Protein AF-A0A963MQ11-F1 (afdb_monomer_lite)

Sequence (298 aa):
ERLSGGLPGQEDKNYLKIAVYHYSSSNPDHQGCAAHGSDTRKACKSALGRLNELRAAINNTYGRGAAPDILLIGVDTDLDSIRIHLPDSNGDIYSDRYVDSGDIYQKSLGMDQKAARAYIAEAVSKVESQNGKNQKKGKMSTGMRNLVLGLIEANLSQIEFVIQYHAGRYRVIGHNERFICAGESMKELYLRNKYYFAHLNTVEEAAVDLDVGIKIFTELNINHGLAIPILVHYHYSSRVPGSRNRTIRRCRRVKAAIEARYSQLHGRGLLNCQIAISDKVGSERCTFIEDEAKETGH

Foldseek 3Di:
DLVVCPDPPCVVPFAEDEFEAEAAPVCQQPAGDVVQNSDPVSRQVVRLVVLVVQQVVQCVVPHHPRGGQYWYWYAHLFQRWIWTFFAFQVSHGDPPQTDTLVVLLVVCPPPDPVVSLVSLLVSNVVSQCDDDPPDNSHHYDPVSSVVSSVVSVVCSVSSVVQCVVPVHTDPDRHADEDAAEEADDAPVDPDPNPYQYQHDPACVVRVVSVVVVVVSCCVNAVVVVHAHEYEHEDEFAPVDPCRVVVVVVSSVNRQVVVCVVPVVCVVVVRYHYWYFYDHPPDDRHRHTDDDPPDPPDD

Secondary structure (DSSP, 8-state):
-GGGTSSTT-TT---EEEEEEEE-SS-TTTSS-GGGTT-HHHHHHHHHHHHHHHHHHHHHHH-TT-PPEEEEEEEETTTTEEEEEPP-TTS---TT-EEEHHHHHHHHTT--HHHHHHHHHHHHHHHHT--BTTB---PPPHHHHHHHHHHHHHHHHHHHHHHHHHTTS-S--S---SEEEEES--GGG--TTSEEEEE-SSTTTTHHHHHHHHHHHHHHTGGGT--EEEEEEEEE-TTSTTHHHHHHHHHHHHHHHHHHHTHHHHHTT-EEEEEEEEESSSS--SEEE---------

Structure (mmCIF, N/CA/C/O backbone):
data_AF-A0A963MQ11-F1
#
_entry.id   AF-A0A963MQ11-F1
#
loop_
_atom_site.group_PDB
_atom_site.id
_atom_site.type_symbol
_atom_site.label_atom_id
_atom_site.label_alt_id
_atom_site.label_comp_id
_atom_site.label_asym_id
_atom_site.label_entity_id
_atom_site.label_seq_id
_atom_site.pdbx_PDB_ins_code
_atom_site.Cartn_x
_atom_site.Cartn_y
_atom_site.Cartn_z
_atom_site.occupancy
_atom_site.B_iso_or_equiv
_atom_site.auth_seq_id
_atom_site.auth_comp_id
_atom_site.auth_asym_id
_atom_site.auth_atom_id
_atom_site.pdbx_PDB_model_num
ATOM 1 N N . GLU A 1 1 ? -8.855 23.324 -6.297 1.00 62.78 1 GLU A N 1
ATOM 2 C CA . GLU A 1 1 ? -7.508 23.910 -6.138 1.00 62.78 1 GLU A CA 1
ATOM 3 C C . GLU A 1 1 ? -6.785 24.063 -7.468 1.00 62.78 1 GLU A C 1
ATOM 5 O O . GLU A 1 1 ? -6.678 25.196 -7.905 1.00 62.78 1 GLU A O 1
ATOM 10 N N . ARG A 1 2 ? -6.390 22.991 -8.175 1.00 63.00 2 ARG A N 1
ATOM 11 C CA . ARG A 1 2 ? -5.724 23.118 -9.493 1.00 63.00 2 ARG A CA 1
ATOM 12 C C . ARG A 1 2 ? -6.513 23.951 -10.517 1.00 63.00 2 ARG A C 1
ATOM 14 O O . ARG A 1 2 ? -6.016 24.954 -11.002 1.00 63.00 2 ARG A O 1
ATOM 21 N N . LEU A 1 3 ? -7.766 23.578 -10.791 1.00 57.16 3 LEU A N 1
ATOM 22 C CA . LEU A 1 3 ? -8.624 24.292 -11.755 1.00 57.16 3 LEU A CA 1
ATOM 23 C C . LEU A 1 3 ? -9.125 25.653 -11.244 1.00 57.16 3 LEU A C 1
ATOM 25 O O . LEU A 1 3 ? -9.643 26.448 -12.015 1.00 57.16 3 LEU A O 1
ATOM 29 N N . SER A 1 4 ? -8.988 25.911 -9.943 1.00 65.38 4 SER A N 1
ATOM 30 C CA . SER A 1 4 ? -9.458 27.135 -9.291 1.00 65.38 4 SER A CA 1
ATOM 31 C C . SER A 1 4 ? -8.319 28.115 -8.978 1.00 65.38 4 SER A C 1
ATOM 33 O O . SER A 1 4 ? -8.530 29.030 -8.192 1.00 65.38 4 SER A O 1
ATOM 35 N N . GLY A 1 5 ? -7.105 27.894 -9.506 1.00 61.16 5 GLY A N 1
ATOM 36 C CA . GLY A 1 5 ? -5.933 28.755 -9.277 1.00 61.16 5 GLY A CA 1
ATOM 37 C C . GLY A 1 5 ? -5.308 28.663 -7.876 1.00 61.16 5 GLY A C 1
ATOM 38 O O . GLY A 1 5 ? -4.438 29.454 -7.533 1.00 61.16 5 GLY A O 1
ATOM 39 N N . GLY A 1 6 ? -5.719 27.694 -7.056 1.00 69.75 6 GLY A N 1
ATOM 40 C CA . GLY A 1 6 ? -5.210 27.498 -5.691 1.00 69.75 6 GLY A CA 1
ATOM 41 C C . GLY A 1 6 ? -3.826 26.844 -5.613 1.00 69.75 6 GLY A C 1
ATOM 42 O O . GLY A 1 6 ? -3.312 26.655 -4.516 1.00 69.75 6 GLY A O 1
ATOM 43 N N . LEU A 1 7 ? -3.237 26.477 -6.757 1.00 74.38 7 LEU A N 1
ATOM 44 C CA . LEU A 1 7 ? -1.896 25.898 -6.871 1.00 74.38 7 LEU A CA 1
ATOM 45 C C . LEU A 1 7 ? -1.128 26.591 -8.015 1.00 74.38 7 LEU A C 1
ATOM 47 O O . LEU A 1 7 ? -0.986 25.998 -9.085 1.00 74.38 7 LEU A O 1
ATOM 51 N N . PRO A 1 8 ? -0.679 27.846 -7.825 1.00 76.19 8 PRO A N 1
ATOM 52 C CA . PRO A 1 8 ? 0.023 28.593 -8.867 1.00 76.19 8 PRO A CA 1
ATOM 53 C C . PRO A 1 8 ? 1.322 27.889 -9.284 1.00 76.19 8 PRO A C 1
ATOM 55 O O . PRO A 1 8 ? 2.100 27.447 -8.432 1.00 76.19 8 PRO A O 1
ATOM 58 N N . GLY A 1 9 ? 1.551 27.778 -10.594 1.00 80.94 9 GLY A N 1
ATOM 59 C CA . GLY A 1 9 ? 2.710 27.091 -11.177 1.00 80.94 9 GLY A CA 1
ATOM 60 C C . GLY A 1 9 ? 2.627 25.561 -11.128 1.00 80.94 9 GLY A C 1
ATOM 61 O O . GLY A 1 9 ? 3.657 24.894 -11.209 1.00 80.94 9 GLY A O 1
ATOM 62 N N . GLN A 1 10 ? 1.431 25.007 -10.908 1.00 80.06 10 GLN A N 1
ATOM 63 C CA . GLN A 1 10 ? 1.147 23.565 -10.859 1.00 80.06 10 GLN A CA 1
ATOM 64 C C . GLN A 1 10 ? -0.050 23.183 -11.743 1.00 80.06 10 GLN A C 1
ATOM 66 O O . GLN A 1 10 ? -0.704 22.161 -11.520 1.00 80.06 10 GLN A O 1
ATOM 71 N N . GLU A 1 11 ? -0.393 24.032 -12.709 1.00 77.38 11 GLU A N 1
ATOM 72 C CA . GLU A 1 11 ? -1.575 23.902 -13.560 1.00 77.38 11 GLU A CA 1
ATOM 73 C C . GLU A 1 11 ? -1.509 22.643 -14.443 1.00 77.38 11 GLU A C 1
ATOM 75 O O . GLU A 1 11 ? -2.539 22.015 -14.718 1.00 77.38 11 GLU A O 1
ATOM 80 N N . ASP A 1 12 ? -0.290 22.250 -14.821 1.00 79.38 12 ASP A N 1
ATOM 81 C CA . ASP A 1 12 ? 0.055 21.080 -15.632 1.00 79.38 12 ASP A CA 1
ATOM 82 C C . ASP A 1 12 ? 0.177 19.776 -14.826 1.00 79.38 12 ASP A C 1
ATOM 84 O O . ASP A 1 12 ? 0.217 18.691 -15.409 1.00 79.38 12 ASP A O 1
ATOM 88 N N . LYS A 1 13 ? 0.198 19.849 -13.489 1.00 85.25 13 LYS A N 1
ATOM 89 C CA . LYS A 1 13 ? 0.238 18.656 -12.638 1.00 85.25 13 LYS A CA 1
ATOM 90 C C . LYS A 1 13 ? -1.106 17.947 -12.609 1.00 85.25 13 LYS A C 1
ATOM 92 O O . LYS A 1 13 ? -2.165 18.564 -12.690 1.00 85.25 13 LYS A O 1
ATOM 97 N N . ASN A 1 14 ? -1.072 16.638 -12.394 1.00 88.19 14 ASN A N 1
ATOM 98 C CA . ASN A 1 14 ? -2.273 15.841 -12.190 1.00 88.19 14 ASN A CA 1
ATOM 99 C C . ASN A 1 14 ? -2.240 15.124 -10.837 1.00 88.19 14 ASN A C 1
ATOM 101 O O . ASN A 1 14 ? -1.188 14.955 -10.217 1.00 88.19 14 ASN A O 1
ATOM 105 N N . TYR A 1 15 ? -3.412 14.707 -10.363 1.00 91.75 15 TYR A N 1
ATOM 106 C CA . TYR A 1 15 ? -3.488 13.791 -9.235 1.00 91.75 15 TYR A CA 1
ATOM 107 C C . TYR A 1 15 ? -2.985 12.418 -9.688 1.00 91.75 15 TYR A C 1
ATOM 109 O O . TYR A 1 15 ? -3.439 11.912 -10.710 1.00 91.75 15 TYR A O 1
ATOM 117 N N . LEU A 1 16 ? -2.089 11.805 -8.914 1.00 96.06 16 LEU A N 1
ATOM 118 C CA . LEU A 1 16 ? -1.618 10.444 -9.151 1.00 96.06 16 LEU A CA 1
ATOM 119 C C . LEU A 1 16 ? -2.248 9.493 -8.134 1.00 96.06 16 LEU A C 1
ATOM 121 O O . LEU A 1 16 ? -2.048 9.645 -6.927 1.00 96.06 16 LEU A O 1
ATOM 125 N N . LYS A 1 17 ? -2.960 8.472 -8.616 1.00 97.94 17 LYS A N 1
ATOM 126 C CA . LYS A 1 17 ? -3.407 7.352 -7.785 1.00 97.94 17 LYS A CA 1
ATOM 127 C C . LYS A 1 17 ? -2.526 6.131 -8.024 1.00 97.94 17 LYS A C 1
ATOM 129 O O . LYS A 1 17 ? -2.476 5.599 -9.128 1.00 97.94 17 LYS A O 1
ATOM 134 N N . ILE A 1 18 ? -1.895 5.640 -6.962 1.00 98.44 18 ILE A N 1
ATOM 135 C CA . ILE A 1 18 ? -1.147 4.382 -6.988 1.00 98.44 18 ILE A CA 1
ATOM 136 C C . ILE A 1 18 ? -1.980 3.297 -6.306 1.00 98.44 18 ILE A C 1
ATOM 138 O O . ILE A 1 18 ? -2.488 3.517 -5.203 1.00 98.44 18 ILE A O 1
ATOM 142 N N . ALA A 1 19 ? -2.122 2.139 -6.950 1.00 98.06 19 ALA A N 1
ATOM 143 C CA . ALA A 1 19 ? -2.586 0.922 -6.292 1.00 98.06 19 ALA A CA 1
ATOM 144 C C . ALA A 1 19 ? -1.411 -0.036 -6.116 1.00 98.06 19 ALA A C 1
ATOM 146 O O . ALA A 1 19 ? -0.591 -0.197 -7.023 1.00 98.06 19 ALA A O 1
ATOM 147 N N . VAL A 1 20 ? -1.350 -0.672 -4.948 1.00 98.12 20 VAL A N 1
ATOM 148 C CA . VAL A 1 20 ? -0.307 -1.636 -4.611 1.00 98.12 20 VAL A CA 1
ATOM 149 C C . VAL A 1 20 ? -0.958 -2.988 -4.351 1.00 98.12 20 VAL A C 1
ATOM 151 O O . VAL A 1 20 ? -1.791 -3.106 -3.455 1.00 98.12 20 VAL A O 1
ATOM 154 N N . TYR A 1 21 ? -0.599 -3.996 -5.141 1.00 97.69 21 TYR A N 1
ATOM 155 C CA . TYR A 1 21 ? -0.872 -5.396 -4.814 1.00 97.69 21 TYR A CA 1
ATOM 156 C C . TYR A 1 21 ? 0.401 -6.032 -4.258 1.00 97.69 21 TYR A C 1
ATOM 158 O O . TYR A 1 21 ? 1.492 -5.483 -4.406 1.00 97.69 21 TYR A O 1
ATOM 166 N N . HIS A 1 22 ? 0.281 -7.194 -3.630 1.00 97.00 22 HIS A N 1
ATOM 167 C CA . HIS A 1 22 ? 1.441 -7.915 -3.126 1.00 97.00 22 HIS A CA 1
ATOM 168 C C . HIS A 1 22 ? 1.348 -9.411 -3.410 1.00 97.00 22 HIS A C 1
ATOM 170 O O . HIS A 1 22 ? 0.268 -9.943 -3.686 1.00 97.00 22 HIS A O 1
ATOM 176 N N . TYR A 1 23 ? 2.498 -10.067 -3.355 1.00 96.75 23 TYR A N 1
ATOM 177 C CA . TYR A 1 23 ? 2.680 -11.497 -3.555 1.00 96.75 23 TYR A CA 1
ATOM 178 C C . TYR A 1 23 ? 3.916 -11.969 -2.779 1.00 96.75 23 TYR A C 1
ATOM 180 O O . TYR A 1 23 ? 4.719 -11.144 -2.360 1.00 96.75 23 TYR A O 1
ATOM 188 N N . SER A 1 24 ? 4.072 -13.281 -2.622 1.00 96.56 24 SER A N 1
ATOM 189 C CA . SER A 1 24 ? 5.303 -13.901 -2.124 1.00 96.56 24 SER A CA 1
ATOM 190 C C . SER A 1 24 ? 5.951 -14.675 -3.263 1.00 96.56 24 SER A C 1
ATOM 192 O O . SER A 1 24 ? 5.295 -15.521 -3.880 1.00 96.56 24 SER A O 1
ATOM 194 N N . SER A 1 25 ? 7.214 -14.387 -3.578 1.00 94.38 25 SER A N 1
ATOM 195 C CA . SER A 1 25 ? 7.940 -15.131 -4.615 1.00 94.38 25 SER A CA 1
ATOM 196 C C . SER A 1 25 ? 8.300 -16.555 -4.193 1.00 94.38 25 SER A C 1
ATOM 198 O O . SER A 1 25 ? 8.283 -17.454 -5.034 1.00 94.38 25 SER A O 1
ATOM 200 N N . SER A 1 26 ? 8.591 -16.797 -2.912 1.00 94.31 26 SER A N 1
ATOM 201 C CA . SER A 1 26 ? 8.962 -18.135 -2.431 1.00 94.31 26 SER A CA 1
ATOM 202 C C . SER A 1 26 ? 7.778 -19.039 -2.095 1.00 94.31 26 SER A C 1
ATOM 204 O O . SER A 1 26 ? 7.942 -20.258 -2.072 1.00 94.31 26 SER A O 1
ATOM 206 N N . ASN A 1 27 ? 6.614 -18.469 -1.772 1.00 92.75 27 ASN A N 1
ATOM 207 C CA . ASN A 1 27 ? 5.433 -19.236 -1.386 1.00 92.75 27 ASN A CA 1
ATOM 208 C C . ASN A 1 27 ? 4.146 -18.610 -1.955 1.00 92.75 27 ASN A C 1
ATOM 210 O O . ASN A 1 27 ? 3.287 -18.137 -1.201 1.00 92.75 27 ASN A O 1
ATOM 214 N N . PRO A 1 28 ? 4.003 -18.594 -3.292 1.00 91.44 28 PRO A N 1
ATOM 215 C CA . PRO A 1 28 ? 2.942 -17.861 -3.978 1.00 91.44 28 PRO A CA 1
ATOM 216 C C . PRO A 1 28 ? 1.542 -18.386 -3.660 1.00 91.44 28 PRO A C 1
ATOM 218 O O . PRO A 1 28 ? 0.606 -17.595 -3.631 1.00 91.44 28 PRO A O 1
ATOM 221 N N . ASP A 1 29 ? 1.391 -19.680 -3.377 1.00 90.31 29 ASP A N 1
ATOM 222 C CA . ASP A 1 29 ? 0.080 -20.304 -3.161 1.00 90.31 29 ASP A CA 1
ATOM 223 C C . ASP A 1 29 ? -0.456 -20.127 -1.729 1.00 90.31 29 ASP A C 1
ATOM 225 O O . ASP A 1 29 ? -1.645 -20.337 -1.493 1.00 90.31 29 ASP A O 1
ATOM 229 N N . HIS A 1 30 ? 0.390 -19.710 -0.776 1.00 89.00 30 HIS A N 1
ATOM 230 C CA . HIS A 1 30 ? 0.003 -19.618 0.640 1.00 89.00 30 HIS A CA 1
ATOM 231 C C . HIS A 1 30 ? 0.321 -18.277 1.308 1.00 89.00 30 HIS A C 1
ATOM 233 O O . HIS A 1 30 ? -0.318 -17.940 2.300 1.00 89.00 30 HIS A O 1
ATOM 239 N N . GLN A 1 31 ? 1.317 -17.533 0.817 1.00 90.12 31 GLN A N 1
ATOM 240 C CA . GLN A 1 31 ? 1.794 -16.285 1.433 1.00 90.12 31 GLN A CA 1
ATOM 241 C C . GLN A 1 31 ? 1.611 -15.065 0.520 1.00 90.12 31 GLN A C 1
ATOM 243 O O . GLN A 1 31 ? 2.246 -14.030 0.698 1.00 90.12 31 GLN A O 1
ATOM 248 N N . GLY A 1 32 ? 0.751 -15.182 -0.489 1.00 88.50 32 GLY A N 1
ATOM 249 C CA . GLY A 1 32 ? 0.266 -14.055 -1.273 1.00 88.50 32 GLY A CA 1
ATOM 250 C C . GLY A 1 32 ? -0.912 -13.348 -0.599 1.00 88.50 32 GLY A C 1
ATOM 251 O O . GLY A 1 32 ? -1.201 -13.511 0.584 1.00 88.50 32 GLY A O 1
ATOM 252 N N . CYS A 1 33 ? -1.642 -12.552 -1.378 1.00 89.19 33 CYS A N 1
ATOM 253 C CA . CYS A 1 33 ? -2.741 -11.756 -0.845 1.00 89.19 33 CYS A CA 1
ATOM 254 C C . CYS A 1 33 ? -3.932 -12.613 -0.385 1.00 89.19 33 CYS A C 1
ATOM 256 O O . CYS A 1 33 ? -4.680 -13.144 -1.213 1.00 89.19 33 CYS A O 1
ATOM 258 N N . ALA A 1 34 ? -4.169 -12.673 0.930 1.00 84.88 34 ALA A N 1
ATOM 259 C CA . ALA A 1 34 ? -5.260 -13.444 1.535 1.00 84.88 34 ALA A CA 1
ATOM 260 C C . ALA A 1 34 ? -6.648 -13.060 0.986 1.00 84.88 34 ALA A C 1
ATOM 262 O O . ALA A 1 34 ? -7.452 -13.936 0.668 1.00 84.88 34 ALA A O 1
ATOM 263 N N . ALA A 1 35 ? -6.906 -11.762 0.776 1.00 84.75 35 ALA A N 1
ATOM 264 C CA . ALA A 1 35 ? -8.167 -11.259 0.213 1.00 84.75 35 ALA A CA 1
ATOM 265 C C . ALA A 1 35 ? -8.439 -11.751 -1.224 1.00 84.75 35 ALA A C 1
ATOM 267 O O . ALA A 1 35 ? -9.577 -11.751 -1.691 1.00 84.75 35 ALA A O 1
ATOM 268 N N . HIS A 1 36 ? -7.400 -12.203 -1.927 1.00 90.00 36 HIS A N 1
ATOM 269 C CA . HIS A 1 36 ? -7.489 -12.725 -3.286 1.00 90.00 36 HIS A CA 1
ATOM 270 C C . HIS A 1 36 ? -7.128 -14.215 -3.363 1.00 90.00 36 HIS A C 1
ATOM 272 O O . HIS A 1 36 ? -6.881 -14.718 -4.456 1.00 90.00 36 HIS A O 1
ATOM 278 N N . GLY A 1 37 ? -7.137 -14.929 -2.229 1.00 88.00 37 GLY A N 1
ATOM 279 C CA . GLY A 1 37 ? -6.862 -16.367 -2.172 1.00 88.00 37 GLY A CA 1
ATOM 280 C C . GLY A 1 37 ? -5.441 -16.726 -2.601 1.00 88.00 37 GLY A C 1
ATOM 281 O O . GLY A 1 37 ? -5.254 -17.735 -3.267 1.00 88.00 37 GLY A O 1
ATOM 282 N N . SER A 1 38 ? -4.467 -15.864 -2.297 1.00 91.56 38 SER A N 1
ATOM 283 C CA . SER A 1 38 ? -3.067 -16.001 -2.719 1.00 91.56 38 SER A CA 1
ATOM 284 C C . SER A 1 38 ? -2.833 -15.967 -4.243 1.00 91.56 38 SER A C 1
ATOM 286 O O . SER A 1 38 ? -1.702 -16.079 -4.705 1.00 91.56 38 SER A O 1
ATOM 288 N N . ASP A 1 39 ? -3.862 -15.710 -5.060 1.00 95.06 39 ASP A N 1
ATOM 289 C CA . ASP A 1 39 ? -3.709 -15.593 -6.512 1.00 95.06 39 ASP A CA 1
ATOM 290 C C . ASP A 1 39 ? -3.161 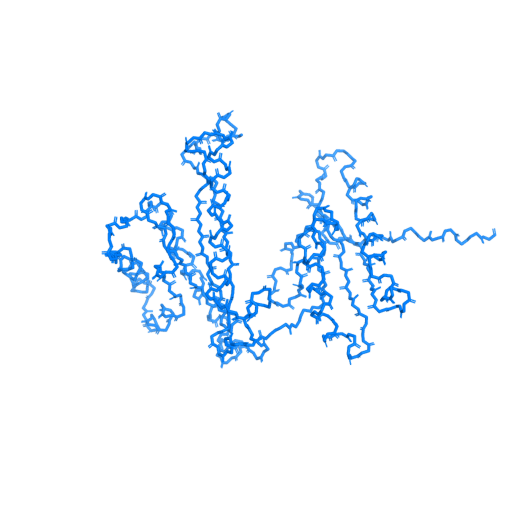-14.208 -6.894 1.00 95.06 39 ASP A C 1
ATOM 292 O O . ASP A 1 39 ? -3.874 -13.197 -6.932 1.00 95.06 39 ASP A O 1
ATOM 296 N N . THR A 1 40 ? -1.873 -14.179 -7.241 1.00 95.88 40 THR A N 1
ATOM 297 C CA . THR A 1 40 ? -1.156 -12.967 -7.670 1.00 95.88 40 THR A CA 1
ATOM 298 C C . THR A 1 40 ? -1.806 -12.303 -8.887 1.00 95.88 40 THR A C 1
ATOM 300 O O . THR A 1 40 ? -1.896 -11.075 -8.957 1.00 95.88 40 THR A O 1
ATOM 303 N N . ARG A 1 41 ? -2.305 -13.085 -9.854 1.00 95.75 41 ARG A N 1
ATOM 304 C CA . ARG A 1 41 ? -2.951 -12.534 -11.056 1.00 95.75 41 ARG A CA 1
ATOM 305 C C . ARG A 1 41 ? -4.287 -11.907 -10.701 1.00 95.75 41 ARG A C 1
ATOM 307 O O . ARG A 1 41 ? -4.607 -10.837 -11.219 1.00 95.75 41 ARG A O 1
ATOM 314 N N . LYS A 1 42 ? -5.057 -12.547 -9.819 1.00 96.38 42 LYS A N 1
ATOM 315 C CA . LYS A 1 42 ? -6.323 -12.004 -9.319 1.00 96.38 42 LYS A CA 1
ATOM 316 C C . LYS A 1 42 ? -6.097 -10.710 -8.538 1.00 96.38 42 LYS A C 1
ATOM 318 O O . LYS A 1 42 ? -6.796 -9.736 -8.804 1.00 96.38 42 LYS A O 1
ATOM 323 N N . ALA A 1 43 ? -5.096 -10.664 -7.656 1.00 96.25 43 ALA A N 1
ATOM 324 C CA . ALA A 1 43 ? -4.738 -9.460 -6.905 1.00 96.25 43 ALA A CA 1
ATOM 325 C C . ALA A 1 43 ? -4.324 -8.302 -7.833 1.00 96.25 43 ALA A C 1
ATOM 327 O O . ALA A 1 43 ? -4.858 -7.198 -7.722 1.00 96.25 43 ALA A O 1
ATOM 328 N N . CYS A 1 44 ? -3.447 -8.569 -8.808 1.00 97.62 44 CYS A N 1
ATOM 329 C CA . CYS A 1 44 ? -3.020 -7.592 -9.814 1.00 97.62 44 CYS A CA 1
ATOM 330 C C . CYS A 1 44 ? -4.207 -7.050 -10.634 1.00 97.62 44 CYS A C 1
ATOM 332 O O . CYS A 1 44 ? -4.384 -5.836 -10.747 1.00 97.62 44 CYS A O 1
ATOM 334 N N . LYS A 1 45 ? -5.067 -7.937 -11.159 1.00 97.25 45 LYS A N 1
ATOM 335 C CA . LYS A 1 45 ? -6.254 -7.546 -11.940 1.00 97.25 45 LYS A CA 1
ATOM 336 C C . LYS A 1 45 ? -7.269 -6.759 -11.115 1.00 97.25 45 LYS A C 1
ATOM 338 O O . LYS A 1 45 ? -7.829 -5.798 -11.628 1.00 97.25 45 LYS A O 1
ATOM 343 N N . SER A 1 46 ? -7.494 -7.149 -9.862 1.00 96.56 46 SER A N 1
ATOM 344 C CA . SER A 1 46 ? -8.400 -6.457 -8.938 1.00 96.56 46 SER A CA 1
ATOM 345 C C . SER A 1 46 ? -7.927 -5.023 -8.673 1.00 96.56 46 SER A C 1
ATOM 347 O O . SER A 1 46 ? -8.682 -4.069 -8.865 1.00 96.56 46 SER A O 1
ATOM 349 N N . ALA A 1 47 ? -6.640 -4.850 -8.349 1.00 97.38 47 ALA A N 1
ATOM 350 C CA . ALA A 1 47 ? -6.038 -3.535 -8.136 1.00 97.38 47 ALA A CA 1
ATOM 351 C C . ALA A 1 47 ? -6.096 -2.650 -9.396 1.00 97.38 47 ALA A C 1
ATOM 353 O O . ALA A 1 47 ? -6.479 -1.481 -9.316 1.00 97.38 47 ALA A O 1
ATOM 354 N N . LEU A 1 48 ? -5.780 -3.210 -10.570 1.00 97.75 48 LEU A N 1
ATOM 355 C CA . LEU A 1 48 ? -5.896 -2.503 -11.848 1.00 97.75 48 LEU A CA 1
ATOM 356 C C . LEU A 1 48 ? -7.348 -2.115 -12.168 1.00 97.75 48 LEU A C 1
ATOM 358 O O . LEU A 1 48 ? -7.606 -0.995 -12.604 1.00 97.75 48 LEU A O 1
ATOM 362 N N . GLY A 1 49 ? -8.299 -3.018 -11.916 1.00 97.75 49 GLY A N 1
ATOM 363 C CA . GLY A 1 49 ? -9.729 -2.765 -12.082 1.00 97.75 49 GLY A CA 1
ATOM 364 C C . GLY A 1 49 ? -10.180 -1.545 -11.283 1.00 97.75 49 GLY A C 1
ATOM 365 O O . GLY A 1 49 ? -10.772 -0.632 -11.851 1.00 97.75 49 GLY A O 1
ATOM 366 N N . ARG A 1 50 ? -9.784 -1.454 -10.007 1.00 97.25 50 ARG A N 1
ATOM 367 C CA . ARG A 1 50 ? -10.095 -0.297 -9.150 1.00 97.25 50 ARG A CA 1
ATOM 368 C C . ARG A 1 50 ? -9.485 1.018 -9.640 1.00 97.25 50 ARG A C 1
ATOM 370 O O . ARG A 1 50 ? -10.135 2.058 -9.545 1.00 97.25 50 ARG A O 1
ATOM 377 N N . LEU A 1 51 ? -8.261 0.999 -10.177 1.00 97.94 51 LEU A N 1
ATOM 378 C CA . LEU A 1 51 ? -7.655 2.189 -10.791 1.00 97.94 51 LEU A CA 1
ATOM 379 C C . LEU A 1 51 ? -8.459 2.661 -12.011 1.00 97.94 51 LEU A C 1
ATOM 381 O O . LEU A 1 51 ? -8.710 3.858 -12.164 1.00 97.94 51 LEU A O 1
ATOM 385 N N . ASN A 1 52 ? -8.901 1.725 -12.851 1.00 97.44 52 ASN A N 1
ATOM 386 C CA . ASN A 1 52 ? -9.698 2.031 -14.035 1.00 97.44 52 ASN A CA 1
ATOM 387 C C . ASN A 1 52 ? -11.107 2.521 -13.675 1.00 97.44 52 ASN A C 1
ATOM 389 O O . ASN A 1 52 ? -11.573 3.496 -14.260 1.00 97.44 52 ASN A O 1
ATOM 393 N N . GLU A 1 53 ? -11.755 1.909 -12.680 1.00 97.69 53 GLU A N 1
ATOM 394 C CA . GLU A 1 53 ? -13.035 2.370 -12.126 1.00 97.69 53 GLU A CA 1
ATOM 395 C C . GLU A 1 53 ? -12.932 3.813 -11.623 1.00 97.69 53 GLU A C 1
ATOM 397 O O . GLU A 1 53 ? -13.784 4.634 -11.955 1.00 97.69 53 GLU A O 1
ATOM 402 N N . LEU A 1 54 ? -11.864 4.155 -10.890 1.00 96.44 54 LEU A N 1
ATOM 403 C CA . LEU A 1 54 ? -11.628 5.525 -10.435 1.00 96.44 54 LEU A CA 1
ATOM 404 C C . LEU A 1 54 ? -11.477 6.495 -11.615 1.00 96.44 54 LEU A C 1
ATOM 406 O O . LEU A 1 54 ? -12.123 7.543 -11.624 1.00 96.44 54 LEU A O 1
ATOM 410 N N . ARG A 1 55 ? -10.652 6.162 -12.619 1.00 95.06 55 ARG A N 1
ATOM 411 C CA . ARG A 1 55 ? -10.494 7.008 -13.818 1.00 95.06 55 ARG A CA 1
ATOM 412 C C . ARG A 1 55 ? -11.828 7.220 -14.528 1.00 95.06 55 ARG A C 1
ATOM 414 O O . ARG A 1 55 ? -12.156 8.355 -14.870 1.00 95.06 55 ARG A O 1
ATOM 421 N N . ALA A 1 56 ? -12.598 6.150 -14.723 1.00 95.69 56 ALA A N 1
ATOM 422 C CA . ALA A 1 56 ? -13.904 6.209 -15.367 1.00 95.69 56 ALA A CA 1
ATOM 423 C C . ALA A 1 56 ? -14.889 7.065 -14.562 1.00 95.69 56 ALA A C 1
ATOM 425 O O . ALA A 1 56 ? -15.524 7.951 -15.128 1.00 95.69 56 ALA A O 1
ATOM 426 N N . ALA A 1 57 ? -14.967 6.863 -13.245 1.00 95.94 57 ALA A N 1
ATOM 427 C CA . ALA A 1 57 ? -15.839 7.634 -12.366 1.00 95.94 57 ALA A CA 1
ATOM 428 C C . ALA A 1 57 ? -15.517 9.134 -12.418 1.00 95.94 57 ALA A C 1
ATOM 430 O O . ALA A 1 57 ? -16.422 9.947 -12.607 1.00 95.94 57 ALA A O 1
ATOM 431 N N . ILE A 1 58 ? -14.237 9.511 -12.322 1.00 94.50 58 ILE A N 1
ATOM 432 C CA . ILE A 1 58 ? -13.824 10.920 -12.366 1.00 94.50 58 ILE A CA 1
ATOM 433 C C . ILE A 1 58 ? -14.090 11.541 -13.742 1.00 94.50 58 ILE A C 1
ATOM 435 O O . ILE A 1 58 ? -14.672 12.622 -13.806 1.00 94.50 58 ILE A O 1
ATOM 439 N N . ASN A 1 59 ? -13.741 10.863 -14.839 1.00 91.81 59 ASN A N 1
ATOM 440 C CA . ASN A 1 59 ? -14.032 11.365 -16.187 1.00 91.81 59 ASN A CA 1
ATOM 441 C C . ASN A 1 59 ? -15.539 11.530 -16.437 1.00 91.81 59 ASN A C 1
ATOM 443 O O . ASN A 1 59 ? -15.960 12.520 -17.029 1.00 91.81 59 ASN A O 1
ATOM 447 N N . ASN A 1 60 ? -16.356 10.572 -15.996 1.00 93.50 60 ASN A N 1
ATOM 448 C CA . ASN A 1 60 ? -17.802 10.619 -16.208 1.00 93.50 60 ASN A CA 1
ATOM 449 C C . ASN A 1 60 ? -18.481 11.684 -15.339 1.00 93.50 60 ASN A C 1
ATOM 451 O O . ASN A 1 60 ? -19.474 12.266 -15.762 1.00 93.50 60 ASN A O 1
ATOM 455 N N . THR A 1 61 ? -17.945 11.956 -14.146 1.00 94.75 61 THR A N 1
ATOM 456 C CA . THR A 1 61 ? -18.526 12.934 -13.212 1.00 94.75 61 THR A CA 1
ATOM 457 C C . THR A 1 61 ? -18.089 14.363 -13.528 1.00 94.75 61 THR A C 1
ATOM 459 O O . THR A 1 61 ? -18.890 15.287 -13.418 1.00 94.75 61 THR A O 1
ATOM 462 N N . TYR A 1 62 ? -16.827 14.559 -13.920 1.00 90.38 62 TYR A N 1
ATOM 463 C CA . TYR A 1 62 ? -16.209 15.888 -14.032 1.00 90.38 62 TYR A CA 1
ATOM 464 C C . TYR A 1 62 ? -15.765 16.255 -15.456 1.00 90.38 62 TYR A C 1
ATOM 466 O O . TYR A 1 62 ? -15.197 17.326 -15.664 1.00 90.38 62 TYR A O 1
ATOM 474 N N . GLY A 1 63 ? -16.043 15.399 -16.440 1.00 87.50 63 GLY A N 1
ATOM 475 C CA . GLY A 1 63 ? -15.723 15.617 -17.848 1.00 87.50 63 GLY A CA 1
ATOM 476 C C . GLY A 1 63 ? -14.438 14.923 -18.304 1.00 87.50 63 GLY A C 1
ATOM 477 O O . GLY A 1 63 ? -13.563 14.552 -17.518 1.00 87.50 63 GLY A O 1
ATOM 478 N N . ARG A 1 64 ? -14.322 14.735 -19.625 1.00 84.75 64 ARG A N 1
ATOM 479 C CA . ARG A 1 64 ? -13.153 14.095 -20.244 1.00 84.75 64 ARG A CA 1
ATOM 480 C C . ARG A 1 64 ? -11.884 14.891 -19.939 1.00 84.75 64 ARG A C 1
ATOM 482 O O . ARG A 1 64 ? -11.843 16.096 -20.156 1.00 84.75 64 ARG A O 1
ATOM 489 N N . GLY A 1 65 ? -10.850 14.188 -19.484 1.00 82.75 65 GLY A N 1
ATOM 490 C CA . GLY A 1 65 ? -9.560 14.781 -19.121 1.00 82.75 65 GLY A CA 1
ATOM 491 C C . GLY A 1 65 ? -9.446 15.155 -17.642 1.00 82.75 65 GLY A C 1
ATOM 492 O O . GLY A 1 65 ? -8.383 15.595 -17.215 1.00 82.75 65 GLY A O 1
ATOM 493 N N . ALA A 1 66 ? -10.501 14.950 -16.845 1.00 88.38 66 ALA A N 1
ATOM 494 C CA . ALA A 1 66 ? -10.448 15.140 -15.398 1.00 88.38 66 ALA A CA 1
ATOM 495 C C . ALA A 1 66 ? -9.804 13.957 -14.655 1.00 88.38 66 ALA A C 1
ATOM 497 O O . ALA A 1 66 ? -9.414 14.111 -13.497 1.00 88.38 66 ALA A O 1
ATOM 498 N N . ALA A 1 67 ? -9.730 12.775 -15.281 1.00 91.81 67 ALA A N 1
ATOM 499 C CA . ALA A 1 67 ? -9.209 11.575 -14.636 1.00 91.81 67 ALA A CA 1
ATOM 500 C C . ALA A 1 67 ? -7.775 11.751 -14.104 1.00 91.81 67 ALA A C 1
ATOM 502 O O . ALA A 1 67 ? -6.939 12.385 -14.755 1.00 91.81 67 ALA A O 1
ATOM 503 N N . PRO A 1 68 ? -7.472 11.139 -12.944 1.00 93.69 68 PRO A N 1
ATOM 504 C CA . PRO A 1 68 ? -6.119 11.120 -12.420 1.00 93.69 68 PRO A CA 1
ATOM 505 C C . PRO A 1 68 ? -5.198 10.271 -13.301 1.00 93.69 68 PRO A C 1
ATOM 507 O O . PRO A 1 68 ? -5.643 9.334 -13.977 1.00 93.69 68 PRO A O 1
ATOM 510 N N . ASP A 1 69 ? -3.902 10.548 -13.205 1.00 95.56 69 ASP A N 1
ATOM 511 C CA . ASP A 1 69 ? -2.882 9.589 -13.610 1.00 95.56 69 ASP A CA 1
ATOM 512 C C . ASP A 1 69 ? -2.927 8.388 -12.661 1.00 95.56 69 ASP A C 1
ATOM 514 O O . ASP A 1 69 ? -3.263 8.512 -11.475 1.00 95.56 69 ASP A O 1
ATOM 518 N N . ILE A 1 70 ? -2.581 7.211 -13.175 1.00 97.62 70 ILE A N 1
ATOM 519 C CA . ILE A 1 70 ? -2.564 5.976 -12.392 1.00 97.62 70 ILE A CA 1
ATOM 520 C C . ILE A 1 70 ? -1.217 5.267 -12.499 1.00 97.62 70 ILE A C 1
ATOM 522 O O . ILE A 1 70 ? -0.539 5.344 -13.521 1.00 97.62 70 ILE A O 1
ATOM 526 N N . LEU A 1 71 ? -0.848 4.548 -11.439 1.00 98.44 71 LEU A N 1
ATOM 527 C CA . LEU A 1 71 ? 0.296 3.638 -11.421 1.00 98.44 71 LEU A CA 1
ATOM 528 C C . LEU A 1 71 ? -0.069 2.372 -10.642 1.00 98.44 71 LEU A C 1
ATOM 530 O O . LEU A 1 71 ? -0.740 2.435 -9.610 1.00 98.44 71 LEU A O 1
ATOM 534 N N . LEU A 1 72 ? 0.382 1.220 -11.125 1.00 98.75 72 LEU A N 1
ATOM 535 C CA . LEU A 1 72 ? 0.196 -0.063 -10.457 1.00 98.75 72 LEU A CA 1
ATOM 536 C C . LEU A 1 72 ? 1.560 -0.599 -10.039 1.00 98.75 72 LEU A C 1
ATOM 538 O O . LEU A 1 72 ? 2.468 -0.707 -10.867 1.00 98.75 72 LEU A O 1
ATOM 542 N N . ILE A 1 73 ? 1.679 -0.950 -8.762 1.00 98.81 73 ILE A N 1
ATOM 543 C CA . ILE A 1 73 ? 2.892 -1.523 -8.187 1.00 98.81 73 ILE A CA 1
ATOM 544 C C . ILE A 1 73 ? 2.555 -2.882 -7.568 1.00 98.81 73 ILE A C 1
ATOM 546 O O . ILE A 1 73 ? 1.563 -3.019 -6.858 1.00 98.81 73 ILE A O 1
ATOM 550 N N . GLY A 1 74 ? 3.362 -3.895 -7.855 1.00 98.50 74 GLY A N 1
ATOM 551 C CA . GLY A 1 74 ? 3.367 -5.162 -7.127 1.00 98.50 74 GLY A CA 1
ATOM 552 C C . GLY A 1 74 ? 4.512 -5.180 -6.129 1.00 98.50 74 GLY A C 1
ATOM 553 O O . GLY A 1 74 ? 5.608 -4.790 -6.501 1.00 98.50 74 GLY A O 1
ATOM 554 N N . VAL A 1 75 ? 4.296 -5.644 -4.905 1.00 98.56 75 VAL A N 1
ATOM 555 C CA . VAL A 1 75 ? 5.363 -5.833 -3.908 1.00 98.56 75 VAL A CA 1
ATOM 556 C C . VAL A 1 75 ? 5.568 -7.325 -3.672 1.00 98.56 75 VAL A C 1
ATOM 558 O O . VAL A 1 75 ? 4.611 -8.024 -3.341 1.00 98.56 75 VAL A O 1
ATOM 561 N N . ASP A 1 76 ? 6.799 -7.803 -3.835 1.00 97.75 76 ASP A N 1
ATOM 562 C CA . ASP A 1 76 ? 7.203 -9.109 -3.320 1.00 97.75 76 ASP A CA 1
ATOM 563 C C . ASP A 1 76 ? 7.486 -8.979 -1.824 1.00 97.75 76 ASP A C 1
ATOM 565 O O . ASP A 1 76 ? 8.463 -8.350 -1.422 1.00 97.75 76 ASP A O 1
ATOM 569 N N . THR A 1 77 ? 6.638 -9.563 -0.985 1.00 96.62 77 THR A N 1
ATOM 570 C CA . THR A 1 77 ? 6.748 -9.447 0.473 1.00 96.62 77 THR A CA 1
ATOM 571 C C . THR A 1 77 ? 7.947 -10.187 1.054 1.00 96.62 77 THR A C 1
ATOM 573 O O . THR A 1 77 ? 8.221 -10.044 2.246 1.00 96.62 77 THR A O 1
ATOM 576 N N . ASP A 1 78 ? 8.643 -10.993 0.254 1.00 95.75 78 ASP A N 1
ATOM 577 C CA . ASP A 1 78 ? 9.800 -11.767 0.694 1.00 95.75 78 ASP A CA 1
ATOM 578 C C . ASP A 1 78 ? 11.065 -10.904 0.769 1.00 95.75 78 ASP A C 1
ATOM 580 O O . ASP A 1 78 ? 11.857 -11.054 1.703 1.00 95.75 78 ASP A O 1
ATOM 584 N N . LEU A 1 79 ? 11.232 -10.005 -0.206 1.00 95.75 79 LEU A N 1
ATOM 585 C CA . LEU A 1 79 ? 12.411 -9.150 -0.399 1.00 95.75 79 LEU A CA 1
ATOM 586 C C . LEU A 1 79 ? 12.097 -7.651 -0.379 1.00 95.75 79 LEU A C 1
ATOM 588 O O . LEU A 1 79 ? 13.005 -6.837 -0.524 1.00 95.75 79 LEU A O 1
ATOM 592 N N . ASP A 1 80 ? 10.821 -7.286 -0.249 1.00 97.31 80 ASP A N 1
ATOM 593 C CA . ASP A 1 80 ? 10.306 -5.929 -0.456 1.00 97.31 80 ASP A CA 1
ATOM 594 C C . ASP A 1 80 ? 10.678 -5.331 -1.830 1.00 97.31 80 ASP A C 1
ATOM 596 O O . ASP A 1 80 ? 10.664 -4.109 -2.021 1.00 97.31 80 ASP A O 1
ATOM 600 N N . SER A 1 81 ? 10.983 -6.176 -2.821 1.00 98.25 81 SER A N 1
ATOM 601 C CA . SER A 1 81 ? 11.180 -5.741 -4.203 1.00 98.25 81 SER A CA 1
ATOM 602 C C . SER A 1 81 ? 9.848 -5.363 -4.847 1.00 98.25 81 SER A C 1
ATOM 604 O O . SER A 1 81 ? 8.788 -5.893 -4.506 1.00 98.25 81 SER A O 1
ATOM 606 N N . ILE A 1 82 ? 9.890 -4.453 -5.817 1.00 98.75 82 ILE A N 1
ATOM 607 C CA . ILE A 1 82 ? 8.709 -3.916 -6.487 1.00 98.75 82 ILE A CA 1
ATOM 608 C C . ILE A 1 82 ? 8.684 -4.233 -7.981 1.00 98.75 82 ILE A C 1
ATOM 610 O O . ILE A 1 82 ? 9.676 -4.115 -8.694 1.00 98.75 82 ILE A O 1
ATOM 614 N N . ARG A 1 83 ? 7.493 -4.550 -8.484 1.00 98.50 83 ARG A N 1
ATOM 615 C CA . ARG A 1 83 ? 7.150 -4.548 -9.907 1.00 98.50 83 ARG A CA 1
ATOM 616 C C . ARG A 1 83 ? 6.404 -3.273 -10.229 1.00 98.50 83 ARG A C 1
ATOM 618 O O . ARG A 1 83 ? 5.307 -3.076 -9.716 1.00 98.50 83 ARG A O 1
ATOM 625 N N . ILE A 1 84 ? 6.948 -2.429 -11.095 1.00 98.56 84 ILE A N 1
ATOM 626 C CA . ILE A 1 84 ? 6.255 -1.220 -11.549 1.00 98.56 84 ILE A CA 1
ATOM 627 C C . ILE A 1 84 ? 5.687 -1.470 -12.940 1.00 98.56 84 ILE A C 1
ATOM 629 O O . ILE A 1 84 ? 6.444 -1.687 -13.887 1.00 98.56 84 ILE A O 1
ATOM 633 N N . HIS A 1 85 ? 4.359 -1.437 -13.069 1.00 97.81 85 HIS A N 1
ATOM 634 C CA . HIS A 1 85 ? 3.683 -1.598 -14.354 1.00 97.81 85 HIS A CA 1
ATOM 635 C C . HIS A 1 85 ? 3.668 -0.270 -15.108 1.00 97.81 85 HIS A C 1
ATOM 637 O O . HIS A 1 85 ? 3.149 0.724 -14.602 1.00 97.81 85 HIS A O 1
ATOM 643 N N . LEU A 1 86 ? 4.246 -0.253 -16.309 1.00 96.19 86 LEU A N 1
ATOM 644 C CA . LEU A 1 86 ? 4.544 0.977 -17.035 1.00 96.19 86 LEU A CA 1
ATOM 645 C C . LEU A 1 86 ? 3.309 1.476 -17.797 1.00 96.19 86 LEU A C 1
ATOM 647 O O . LEU A 1 86 ? 2.860 0.781 -18.726 1.00 96.19 86 LEU A O 1
ATOM 651 N N . PRO A 1 87 ? 2.793 2.677 -17.470 1.00 95.31 87 PRO A N 1
ATOM 652 C CA . PRO A 1 87 ? 1.732 3.292 -18.245 1.00 95.31 87 PRO A CA 1
ATOM 653 C C . PRO A 1 87 ? 2.167 3.534 -19.688 1.00 95.31 87 PRO A C 1
ATOM 655 O O . PRO A 1 87 ? 3.350 3.624 -20.030 1.00 95.31 87 PRO A O 1
ATOM 658 N N . ASP A 1 88 ? 1.191 3.589 -20.566 1.00 93.06 88 ASP A N 1
ATOM 659 C CA . ASP A 1 88 ? 1.366 3.836 -21.986 1.00 93.06 88 ASP A CA 1
ATOM 660 C C . ASP A 1 88 ? 1.201 5.337 -22.297 1.00 93.06 88 ASP A C 1
ATOM 662 O O . ASP A 1 88 ? 1.103 6.148 -21.370 1.00 93.06 88 ASP A O 1
ATOM 666 N N . SER A 1 89 ? 1.241 5.757 -23.565 1.00 91.25 89 SER A N 1
ATOM 667 C CA . SER A 1 89 ? 1.128 7.194 -23.884 1.00 91.25 89 SER A CA 1
ATOM 668 C C . SER A 1 89 ? -0.229 7.809 -23.520 1.00 91.25 89 SER A C 1
ATOM 670 O O . SER A 1 89 ? -0.327 9.028 -23.407 1.00 91.25 89 SER A O 1
ATOM 672 N N . ASN A 1 90 ? -1.257 6.982 -23.311 1.00 90.94 90 ASN A N 1
ATOM 673 C CA . ASN A 1 90 ? -2.590 7.383 -22.858 1.00 90.94 90 ASN A CA 1
ATOM 674 C C . ASN A 1 90 ? -2.770 7.199 -21.337 1.00 90.94 90 ASN A C 1
ATOM 676 O O . ASN A 1 90 ? -3.858 7.430 -20.797 1.00 90.94 90 ASN A O 1
ATOM 680 N N . GLY A 1 91 ? -1.714 6.766 -20.638 1.00 92.31 91 GLY A N 1
ATOM 681 C CA . GLY A 1 91 ? -1.748 6.441 -19.216 1.00 92.31 91 GLY A CA 1
ATOM 682 C C . GLY A 1 91 ? -2.387 5.084 -18.906 1.00 92.31 91 GLY A C 1
ATOM 683 O O . GLY A 1 91 ? -2.692 4.818 -17.743 1.00 92.31 91 GLY A O 1
ATOM 684 N N . ASP A 1 92 ? -2.602 4.226 -19.907 1.00 93.75 92 ASP A N 1
ATOM 685 C CA . ASP A 1 92 ? -3.188 2.903 -19.695 1.00 93.75 92 ASP A CA 1
ATOM 686 C C . ASP A 1 92 ? -2.136 1.905 -19.200 1.00 93.75 92 ASP A C 1
ATOM 688 O O . ASP A 1 92 ? -0.980 1.909 -19.627 1.00 93.75 92 ASP A O 1
ATOM 692 N N . ILE A 1 93 ? -2.540 1.037 -18.271 1.00 94.62 93 ILE A N 1
ATOM 693 C CA . ILE A 1 93 ? -1.664 0.060 -17.619 1.00 94.62 93 ILE A CA 1
ATOM 694 C C . ILE A 1 93 ? -2.015 -1.348 -18.089 1.00 94.62 93 ILE A C 1
ATOM 696 O O . ILE A 1 93 ? -3.183 -1.732 -18.148 1.00 94.62 93 ILE A O 1
ATOM 700 N N . TYR A 1 94 ? -0.980 -2.151 -18.338 1.00 92.06 94 TYR A N 1
ATOM 701 C CA . TYR A 1 94 ? -1.109 -3.554 -18.716 1.00 92.06 94 TYR A CA 1
ATOM 702 C C . TYR A 1 94 ? -0.388 -4.447 -17.701 1.00 92.06 94 TYR A C 1
ATOM 704 O O . TYR A 1 94 ? 0.735 -4.161 -17.282 1.00 92.06 94 TYR A O 1
ATOM 712 N N . SER A 1 95 ? -1.022 -5.556 -17.312 1.00 91.75 95 SER A N 1
ATOM 713 C CA . SER A 1 95 ? -0.483 -6.467 -16.291 1.00 91.75 95 SER A CA 1
ATOM 714 C C . SER A 1 95 ? 0.828 -7.144 -16.703 1.00 91.75 95 SER A C 1
ATOM 716 O O . SER A 1 95 ? 1.587 -7.565 -15.843 1.00 91.75 95 SER A O 1
ATOM 718 N N . ASP A 1 96 ? 1.094 -7.260 -18.002 1.00 90.94 96 ASP A N 1
ATOM 719 C CA . ASP A 1 96 ? 2.278 -7.906 -18.580 1.00 90.94 96 ASP A CA 1
ATOM 720 C C . ASP A 1 96 ? 3.420 -6.929 -18.905 1.00 90.94 96 ASP A C 1
ATOM 722 O O . ASP A 1 96 ? 4.481 -7.354 -19.351 1.00 90.94 96 ASP A O 1
ATOM 726 N N . ARG A 1 97 ? 3.224 -5.625 -18.681 1.00 93.19 97 ARG A N 1
ATOM 727 C CA . ARG A 1 97 ? 4.195 -4.578 -19.014 1.00 93.19 97 ARG A CA 1
ATOM 728 C C . ARG A 1 97 ? 4.744 -3.946 -17.743 1.00 93.19 97 ARG A C 1
ATOM 730 O O . ARG A 1 97 ? 4.244 -2.915 -17.301 1.00 93.19 97 ARG A O 1
ATOM 737 N N . TYR A 1 98 ? 5.759 -4.564 -17.150 1.00 96.56 98 TYR A N 1
ATOM 738 C CA . TYR A 1 98 ? 6.372 -4.084 -15.912 1.00 96.56 98 TYR A CA 1
ATOM 739 C C . TYR A 1 98 ? 7.891 -4.253 -15.897 1.00 96.56 98 TYR A C 1
ATOM 741 O O . TYR A 1 98 ? 8.447 -5.063 -16.637 1.00 96.56 98 TYR A O 1
ATOM 749 N N . VAL A 1 99 ? 8.549 -3.490 -15.026 1.00 97.81 99 VAL A N 1
ATOM 750 C CA . VAL A 1 99 ? 9.947 -3.702 -14.621 1.00 97.81 99 VAL A CA 1
ATOM 751 C C . VAL A 1 99 ? 9.954 -4.222 -13.189 1.00 97.81 99 VAL A C 1
ATOM 753 O O . VAL A 1 99 ? 9.211 -3.708 -12.356 1.00 97.81 99 VAL A O 1
ATOM 756 N N . ASP A 1 100 ? 10.768 -5.239 -12.920 1.00 98.19 100 ASP A N 1
ATOM 757 C CA . ASP A 1 100 ? 10.941 -5.842 -11.597 1.00 98.19 100 ASP A CA 1
ATOM 758 C C . ASP A 1 100 ? 12.259 -5.360 -10.980 1.00 98.19 100 ASP A C 1
ATOM 760 O O . ASP A 1 100 ? 13.328 -5.574 -11.554 1.00 98.19 100 ASP A O 1
ATOM 764 N N . SER A 1 101 ? 12.200 -4.671 -9.841 1.00 98.50 101 SER A N 1
ATOM 765 C CA . SER A 1 101 ? 13.394 -4.141 -9.182 1.00 98.50 101 SER A CA 1
ATOM 766 C C . SER A 1 101 ? 14.281 -5.234 -8.584 1.00 98.50 101 SER A C 1
ATOM 768 O O . SER A 1 101 ? 15.477 -4.997 -8.449 1.00 98.50 101 SER A O 1
ATOM 770 N N . GLY A 1 102 ? 13.752 -6.427 -8.287 1.00 97.62 102 GLY A N 1
ATOM 771 C CA . GLY A 1 102 ? 14.558 -7.570 -7.851 1.00 97.62 102 GLY A CA 1
ATOM 772 C C . GLY A 1 102 ? 15.504 -8.038 -8.958 1.00 97.62 102 GLY A C 1
ATOM 773 O O . GLY A 1 102 ? 16.700 -8.225 -8.728 1.00 97.62 102 GLY A O 1
ATOM 774 N N . ASP A 1 103 ? 14.997 -8.117 -10.192 1.00 97.69 103 ASP A N 1
ATOM 775 C CA . ASP A 1 103 ? 15.803 -8.408 -11.383 1.00 97.69 103 ASP A CA 1
ATOM 776 C C . ASP A 1 103 ? 16.862 -7.330 -11.638 1.00 97.69 103 ASP A C 1
ATOM 778 O O . ASP A 1 103 ? 18.000 -7.644 -11.993 1.00 97.69 103 ASP A O 1
ATOM 782 N N . ILE A 1 104 ? 16.476 -6.057 -11.492 1.00 98.38 104 ILE A N 1
ATOM 783 C CA . ILE A 1 104 ? 17.386 -4.918 -11.647 1.00 98.38 104 ILE A CA 1
ATOM 784 C C . ILE A 1 104 ? 18.498 -4.986 -10.609 1.00 98.38 104 ILE A C 1
ATOM 786 O O . ILE A 1 104 ? 19.665 -4.878 -10.976 1.00 98.38 104 ILE A O 1
ATOM 790 N N . TYR A 1 105 ? 18.143 -5.192 -9.340 1.00 98.06 105 TYR A N 1
ATOM 791 C CA . TYR A 1 105 ? 19.093 -5.312 -8.245 1.00 98.06 105 TYR A CA 1
ATOM 792 C C . TYR A 1 105 ? 20.137 -6.380 -8.580 1.00 98.06 105 TYR A C 1
ATOM 794 O O . TYR A 1 105 ? 21.311 -6.052 -8.718 1.00 98.06 105 TYR A O 1
ATOM 802 N N . GLN A 1 106 ? 19.700 -7.613 -8.862 1.00 96.81 106 GLN A N 1
ATOM 803 C CA . GLN A 1 106 ? 20.593 -8.735 -9.169 1.00 96.81 106 GLN A CA 1
ATOM 804 C C . GLN A 1 106 ? 21.525 -8.454 -10.355 1.00 96.81 106 GLN A C 1
ATOM 806 O O . GLN A 1 106 ? 22.721 -8.728 -10.287 1.00 96.81 106 GLN A O 1
ATOM 811 N N . LYS A 1 107 ? 20.999 -7.886 -11.445 1.00 98.06 107 LYS A N 1
ATOM 812 C CA . LYS A 1 107 ? 21.777 -7.644 -12.672 1.00 98.06 107 LYS A CA 1
ATOM 813 C C . LYS A 1 107 ? 22.662 -6.401 -12.599 1.00 98.06 107 LYS A C 1
ATOM 815 O O . LYS A 1 107 ? 23.542 -6.258 -13.440 1.00 98.06 107 LYS A O 1
ATOM 820 N N . SER A 1 108 ? 22.432 -5.522 -11.625 1.00 97.56 108 SER A N 1
ATOM 821 C CA . SER A 1 108 ? 23.241 -4.320 -11.387 1.00 97.56 108 SER A CA 1
ATOM 822 C C . SER A 1 108 ? 24.293 -4.492 -10.287 1.00 97.56 108 SER A C 1
ATOM 824 O O . SER A 1 108 ? 25.078 -3.575 -10.048 1.00 97.56 108 SER A O 1
ATOM 826 N N . LEU A 1 109 ? 24.363 -5.667 -9.647 1.00 95.75 109 LEU A N 1
ATOM 827 C CA . LEU A 1 109 ? 25.395 -5.976 -8.659 1.00 95.75 109 LEU A CA 1
ATOM 828 C C . LEU A 1 109 ? 26.801 -5.793 -9.250 1.00 95.75 109 LEU A C 1
ATOM 830 O O . LEU A 1 109 ? 27.120 -6.298 -10.325 1.00 95.75 109 LEU A O 1
ATOM 834 N N . GLY A 1 110 ? 27.648 -5.057 -8.528 1.00 95.75 110 GLY A N 1
ATOM 835 C CA . GLY A 1 110 ? 29.019 -4.746 -8.943 1.00 95.75 110 GLY A CA 1
ATOM 836 C C . GLY A 1 110 ? 29.151 -3.606 -9.961 1.00 95.75 110 GLY A C 1
ATOM 837 O O . GLY A 1 110 ? 30.275 -3.215 -10.270 1.00 95.75 110 GLY A O 1
ATOM 838 N N . MET A 1 111 ? 28.047 -3.042 -10.463 1.00 98.25 111 MET A N 1
ATOM 839 C CA . MET A 1 111 ? 28.091 -1.820 -11.268 1.00 98.25 111 MET A CA 1
ATOM 840 C C . MET A 1 111 ? 28.386 -0.602 -10.390 1.00 98.25 111 MET A C 1
ATOM 842 O O . MET A 1 111 ? 27.940 -0.516 -9.246 1.00 98.25 111 MET A O 1
ATOM 846 N N . ASP A 1 112 ? 29.080 0.389 -10.951 1.00 98.00 112 ASP A N 1
ATOM 847 C CA . ASP A 1 112 ? 29.120 1.712 -10.334 1.00 98.00 112 ASP A CA 1
ATOM 848 C C . ASP A 1 112 ? 27.753 2.419 -10.440 1.00 98.00 112 ASP A C 1
ATOM 850 O O . ASP A 1 112 ? 26.864 2.023 -11.200 1.00 98.00 112 ASP A O 1
ATOM 854 N N . GLN A 1 113 ? 27.580 3.506 -9.686 1.00 97.00 113 GLN A N 1
ATOM 855 C CA . GLN A 1 113 ? 26.317 4.246 -9.630 1.00 97.00 113 GLN A CA 1
ATOM 856 C C . GLN A 1 113 ? 25.838 4.739 -11.008 1.00 97.00 113 GLN A C 1
ATOM 858 O O . GLN A 1 113 ? 24.634 4.763 -11.280 1.00 97.00 113 GLN A O 1
ATOM 863 N N . LYS A 1 114 ? 26.755 5.161 -11.885 1.00 98.25 114 LYS A N 1
ATOM 864 C CA . LYS A 1 114 ? 26.409 5.700 -13.205 1.00 98.25 114 LYS A CA 1
ATOM 865 C C . LYS A 1 114 ? 25.949 4.576 -14.131 1.00 98.25 114 LYS A C 1
ATOM 867 O O . LYS A 1 114 ? 24.934 4.734 -14.810 1.00 98.25 114 LYS A O 1
ATOM 872 N N . ALA A 1 115 ? 26.664 3.455 -14.132 1.00 98.38 115 ALA A N 1
ATOM 873 C CA . ALA A 1 115 ? 26.321 2.258 -14.884 1.00 98.38 115 ALA A CA 1
ATOM 874 C C . ALA A 1 115 ? 24.989 1.660 -14.408 1.00 98.38 115 ALA A C 1
ATOM 876 O O . ALA A 1 115 ? 24.132 1.371 -15.239 1.00 98.38 115 ALA A O 1
ATOM 877 N N . ALA A 1 116 ? 24.752 1.585 -13.095 1.00 98.19 116 ALA A N 1
ATOM 878 C CA . ALA A 1 116 ? 23.490 1.102 -12.537 1.00 98.19 116 ALA A CA 1
ATOM 879 C C . ALA A 1 116 ? 22.297 1.984 -12.949 1.00 98.19 116 ALA A C 1
ATOM 881 O O . ALA A 1 116 ? 21.272 1.478 -13.404 1.00 98.19 116 ALA A O 1
ATOM 882 N N . ARG A 1 117 ? 22.429 3.317 -12.887 1.00 98.56 117 ARG A N 1
ATOM 883 C CA . ARG A 1 117 ? 21.379 4.239 -13.366 1.00 98.56 117 ARG A CA 1
ATOM 884 C C . ARG A 1 117 ? 21.115 4.103 -14.864 1.00 98.56 117 ARG A C 1
ATOM 886 O O . ARG A 1 117 ? 19.957 4.124 -15.285 1.00 98.56 117 ARG A O 1
ATOM 893 N N . ALA A 1 118 ? 22.168 3.944 -15.667 1.00 98.50 118 ALA A N 1
ATOM 894 C CA . ALA A 1 118 ? 22.027 3.681 -17.096 1.00 98.50 118 ALA A CA 1
ATOM 895 C C . ALA A 1 118 ? 21.297 2.351 -17.348 1.00 98.50 118 ALA A C 1
ATOM 897 O O . ALA A 1 118 ? 20.386 2.305 -18.173 1.00 98.50 118 ALA A O 1
ATOM 898 N N . TYR A 1 119 ? 21.622 1.313 -16.574 1.00 98.56 119 TYR A N 1
ATOM 899 C CA . TYR A 1 119 ? 20.980 0.005 -16.643 1.00 98.56 119 TYR A CA 1
ATOM 900 C C . TYR A 1 119 ? 19.482 0.066 -16.302 1.00 98.56 119 TYR A C 1
ATOM 902 O O . TYR A 1 119 ? 18.655 -0.470 -17.041 1.00 98.56 119 TYR A O 1
ATOM 910 N N . ILE A 1 120 ? 19.103 0.791 -15.241 1.00 98.50 120 ILE A N 1
ATOM 911 C CA . ILE A 1 120 ? 17.693 1.044 -14.897 1.00 98.50 120 ILE A CA 1
ATOM 912 C C . ILE A 1 120 ? 16.976 1.727 -16.072 1.00 98.50 120 ILE A C 1
ATOM 914 O O . ILE A 1 120 ? 15.905 1.287 -16.499 1.00 98.50 120 ILE A O 1
ATOM 918 N N . ALA A 1 121 ? 17.568 2.790 -16.626 1.00 98.31 121 ALA A N 1
ATOM 919 C CA . ALA A 1 121 ? 16.976 3.536 -17.733 1.00 98.31 121 ALA A CA 1
ATOM 920 C C . ALA A 1 121 ? 16.814 2.685 -19.002 1.00 98.31 121 ALA A C 1
ATOM 922 O O . ALA A 1 121 ? 15.800 2.805 -19.702 1.00 98.31 121 ALA A O 1
ATOM 923 N N . GLU A 1 122 ? 17.776 1.814 -19.301 1.00 98.00 122 GLU A N 1
ATOM 924 C CA . GLU A 1 122 ? 17.704 0.868 -20.413 1.00 98.00 122 GLU A CA 1
ATOM 925 C C . GLU A 1 122 ? 16.590 -0.160 -20.196 1.00 98.00 122 GLU A C 1
ATOM 927 O O . GLU A 1 122 ? 15.757 -0.356 -21.084 1.00 98.00 122 GLU A O 1
ATOM 932 N N . ALA A 1 123 ? 16.506 -0.755 -19.003 1.00 97.69 123 ALA A N 1
ATOM 933 C CA . ALA A 1 123 ? 15.478 -1.736 -18.675 1.00 97.69 123 ALA A CA 1
ATOM 934 C C . ALA A 1 123 ? 14.060 -1.158 -18.807 1.00 97.69 123 ALA A C 1
ATOM 936 O O . ALA A 1 123 ? 13.193 -1.780 -19.429 1.00 97.69 123 ALA A O 1
ATOM 937 N N . VAL A 1 124 ? 13.835 0.068 -18.320 1.00 96.94 124 VAL A N 1
ATOM 938 C CA . VAL A 1 124 ? 12.561 0.780 -18.514 1.00 96.94 124 VAL A CA 1
ATOM 939 C C . VAL A 1 124 ? 12.301 1.040 -20.001 1.00 96.94 124 VAL A C 1
ATOM 941 O O . VAL A 1 124 ? 11.201 0.779 -20.483 1.00 96.94 124 VAL A O 1
ATOM 944 N N . SER A 1 125 ? 13.302 1.490 -20.766 1.00 95.12 125 SER A N 1
ATOM 945 C CA . SER A 1 125 ? 13.157 1.741 -22.214 1.00 95.12 125 SER A CA 1
ATOM 946 C C . SER A 1 125 ? 12.821 0.475 -23.004 1.00 95.12 125 SER A C 1
ATOM 948 O O . SER A 1 125 ? 12.032 0.521 -23.952 1.00 95.12 125 SER A O 1
ATOM 950 N N . LYS A 1 126 ? 13.397 -0.665 -22.610 1.00 93.56 126 LYS A N 1
ATOM 951 C CA . LYS A 1 126 ? 13.132 -1.968 -23.221 1.00 93.56 126 LYS A CA 1
ATOM 952 C C . LYS A 1 126 ? 11.673 -2.370 -23.031 1.00 93.56 126 LYS A C 1
ATOM 954 O O . LYS A 1 126 ? 11.027 -2.733 -24.009 1.00 93.56 126 LYS A O 1
ATOM 959 N N . VAL A 1 127 ? 11.142 -2.257 -21.812 1.00 93.31 127 VAL A N 1
ATOM 960 C CA . VAL A 1 127 ? 9.733 -2.574 -21.511 1.00 93.31 127 VAL A CA 1
ATOM 961 C C . VAL A 1 127 ? 8.774 -1.555 -22.135 1.00 93.31 127 VAL A C 1
ATOM 963 O O . VAL A 1 127 ? 7.713 -1.924 -22.640 1.00 93.31 127 VAL A O 1
ATOM 966 N N . GLU A 1 128 ? 9.142 -0.273 -22.189 1.00 90.00 128 GLU A N 1
ATOM 967 C CA . GLU A 1 128 ? 8.358 0.734 -22.911 1.00 90.00 128 GLU A CA 1
ATOM 968 C C . GLU A 1 128 ? 8.205 0.395 -24.398 1.00 90.00 128 GLU A C 1
ATOM 970 O O . GLU A 1 128 ? 7.127 0.587 -24.960 1.00 90.00 128 GLU A O 1
ATOM 975 N N . SER A 1 129 ? 9.275 -0.117 -25.013 1.00 85.19 129 SER A N 1
ATOM 976 C CA . SER A 1 129 ? 9.343 -0.437 -26.443 1.00 85.19 129 SER A CA 1
ATOM 977 C C . SER A 1 129 ? 8.697 -1.780 -26.801 1.00 85.19 129 SER A C 1
ATOM 979 O O . SER A 1 129 ? 8.577 -2.101 -27.984 1.00 85.19 129 SER A O 1
ATOM 981 N N . GLN A 1 130 ? 8.268 -2.574 -25.812 1.00 79.94 130 GLN A N 1
ATOM 982 C CA . GLN A 1 130 ? 7.526 -3.807 -26.063 1.00 79.94 130 GLN A CA 1
ATOM 983 C C . GLN A 1 130 ? 6.163 -3.477 -26.682 1.00 79.94 130 GLN A C 1
ATOM 985 O O . GLN A 1 130 ? 5.280 -2.898 -26.045 1.00 79.94 130 GLN A O 1
ATOM 990 N N . ASN A 1 131 ? 5.979 -3.878 -27.940 1.00 64.50 131 ASN A N 1
ATOM 991 C CA . ASN A 1 131 ? 4.678 -3.820 -28.592 1.00 64.50 131 ASN A CA 1
ATOM 992 C C . ASN A 1 131 ? 3.805 -4.967 -28.070 1.00 64.50 131 ASN A C 1
ATOM 994 O O . ASN A 1 131 ? 4.222 -6.125 -28.058 1.00 64.50 131 ASN A O 1
ATOM 998 N N . GLY A 1 132 ? 2.576 -4.652 -27.655 1.00 58.75 132 GLY A N 1
ATOM 999 C CA . GLY A 1 132 ? 1.567 -5.689 -27.450 1.00 58.75 132 GLY A CA 1
ATOM 1000 C C . GLY A 1 132 ? 1.140 -6.284 -28.793 1.00 58.75 132 GLY A C 1
ATOM 1001 O O . GLY A 1 132 ? 1.340 -5.658 -29.833 1.00 58.75 132 GLY A O 1
ATOM 1002 N N . LYS A 1 133 ? 0.488 -7.455 -28.769 1.00 54.88 133 LYS A N 1
ATOM 1003 C CA . LYS A 1 133 ? 0.059 -8.183 -29.980 1.00 54.88 133 LYS A CA 1
ATOM 1004 C C . LYS A 1 133 ? -0.736 -7.340 -30.994 1.00 54.88 133 LYS A C 1
ATOM 1006 O O . LYS A 1 133 ? -0.723 -7.704 -32.158 1.00 54.88 133 LYS A O 1
ATOM 1011 N N . ASN A 1 134 ? -1.362 -6.225 -30.588 1.00 47.25 134 ASN A N 1
ATOM 1012 C CA . ASN A 1 134 ? -2.254 -5.440 -31.448 1.00 47.25 134 ASN A CA 1
ATOM 1013 C C . ASN A 1 134 ? -2.071 -3.905 -31.434 1.00 47.25 134 ASN A C 1
ATOM 1015 O O . ASN A 1 134 ? -2.898 -3.239 -32.044 1.00 47.25 134 ASN A O 1
ATOM 1019 N N . GLN A 1 135 ? -1.061 -3.304 -30.779 1.00 56.72 135 GLN A N 1
ATOM 1020 C CA . GLN A 1 135 ? -0.896 -1.831 -30.796 1.00 56.72 135 GLN A CA 1
ATOM 1021 C C . GLN A 1 135 ? 0.476 -1.352 -30.284 1.00 56.72 135 GLN A C 1
ATOM 1023 O O . GLN A 1 135 ? 1.046 -1.931 -29.352 1.00 56.72 135 GLN A O 1
ATOM 1028 N N . LYS A 1 136 ? 0.976 -0.242 -30.857 1.00 64.19 136 LYS A N 1
ATOM 1029 C CA . LYS A 1 136 ? 2.079 0.547 -30.282 1.00 64.19 136 LYS A CA 1
ATOM 1030 C C . LYS A 1 136 ? 1.557 1.235 -29.021 1.00 64.19 136 LYS A C 1
ATOM 1032 O O . LYS A 1 136 ? 0.905 2.266 -29.115 1.00 64.19 136 LYS A O 1
ATOM 1037 N N . LYS A 1 137 ? 1.866 0.671 -27.854 1.00 72.69 137 LYS A N 1
ATOM 1038 C CA . LYS A 1 137 ? 1.473 1.206 -26.537 1.00 72.69 137 LYS A CA 1
ATOM 1039 C C . LYS A 1 137 ? 2.101 2.598 -26.254 1.00 72.69 137 LYS A C 1
ATOM 1041 O O . LYS A 1 137 ? 1.632 3.345 -25.411 1.00 72.69 137 LYS A O 1
ATOM 1046 N N . GLY A 1 138 ? 3.124 3.018 -27.004 1.00 79.94 138 GLY A N 1
ATOM 1047 C CA . GLY A 1 138 ? 3.728 4.348 -26.844 1.00 79.94 138 GLY A CA 1
ATOM 1048 C C . GLY A 1 138 ? 4.509 4.496 -25.531 1.00 79.94 138 GLY A C 1
ATOM 1049 O O . GLY A 1 138 ? 4.539 3.589 -24.695 1.00 79.94 138 GLY A O 1
ATOM 1050 N N . LYS A 1 139 ? 5.207 5.622 -25.364 1.00 88.12 139 LYS A N 1
ATOM 1051 C CA . LYS A 1 139 ? 6.022 5.902 -24.169 1.00 88.12 139 LYS A CA 1
ATOM 1052 C C . LYS A 1 139 ? 5.204 6.663 -23.130 1.00 88.12 139 LYS A C 1
ATOM 1054 O O . LYS A 1 139 ? 4.354 7.467 -23.504 1.00 88.12 139 LYS A O 1
ATOM 1059 N N . MET A 1 140 ? 5.490 6.429 -21.851 1.00 93.62 140 MET A N 1
ATOM 1060 C CA . MET A 1 140 ? 4.895 7.213 -20.769 1.00 93.62 140 MET A CA 1
ATOM 1061 C C . MET A 1 140 ? 5.383 8.671 -20.813 1.00 93.62 140 MET A C 1
ATOM 1063 O O . MET A 1 140 ? 6.411 8.975 -21.426 1.00 93.62 140 MET A O 1
ATOM 1067 N N . SER A 1 141 ? 4.664 9.576 -20.146 1.00 92.56 141 SER A N 1
ATOM 1068 C CA . SER A 1 141 ? 5.086 10.975 -20.027 1.00 92.56 141 SER A CA 1
ATOM 1069 C C . SER A 1 141 ? 6.434 11.096 -19.303 1.00 92.56 141 SER A C 1
ATOM 1071 O O . SER A 1 141 ? 6.778 10.273 -18.453 1.00 92.56 141 SER A O 1
ATOM 1073 N N . THR A 1 142 ? 7.199 12.151 -19.598 1.00 94.25 142 THR A N 1
ATOM 1074 C CA . THR A 1 142 ? 8.522 12.380 -18.988 1.00 94.25 142 THR A CA 1
ATOM 1075 C C . THR A 1 142 ? 8.464 12.401 -17.458 1.00 94.25 142 THR A C 1
ATOM 1077 O O . THR A 1 142 ? 9.308 11.796 -16.802 1.00 94.25 142 THR A O 1
ATOM 1080 N N . GLY A 1 143 ? 7.447 13.050 -16.879 1.00 95.06 143 GLY A N 1
ATOM 1081 C CA . GLY A 1 143 ? 7.257 13.101 -15.427 1.00 95.06 143 GLY A CA 1
ATOM 1082 C C . GLY A 1 143 ? 7.000 11.722 -14.815 1.00 95.06 143 GLY A C 1
ATOM 1083 O O . GLY A 1 143 ? 7.644 11.362 -13.830 1.00 95.06 143 GLY A O 1
ATOM 1084 N N . MET A 1 144 ? 6.129 10.921 -15.441 1.00 97.00 144 MET A N 1
ATOM 1085 C CA . MET A 1 144 ? 5.869 9.544 -15.010 1.00 97.00 144 MET A CA 1
ATOM 1086 C C . MET A 1 144 ? 7.132 8.688 -15.110 1.00 97.00 144 MET A C 1
ATOM 1088 O O . MET A 1 144 ? 7.475 7.978 -14.168 1.00 97.00 144 MET A O 1
ATOM 1092 N N . ARG A 1 145 ? 7.877 8.806 -16.213 1.00 97.56 145 ARG A N 1
ATOM 1093 C CA . ARG A 1 145 ? 9.135 8.080 -16.401 1.00 97.56 145 ARG A CA 1
ATOM 1094 C C . ARG A 1 145 ? 10.145 8.403 -15.305 1.00 97.56 145 ARG A C 1
ATOM 1096 O O . ARG A 1 145 ? 10.731 7.487 -14.737 1.00 97.56 145 ARG A O 1
ATOM 1103 N N . ASN A 1 146 ? 10.325 9.680 -14.980 1.00 97.94 146 ASN A N 1
ATOM 1104 C CA . ASN A 1 146 ? 11.242 10.102 -13.922 1.00 97.94 146 ASN A CA 1
ATOM 1105 C C . ASN A 1 146 ? 10.830 9.540 -12.555 1.00 97.94 146 ASN A C 1
ATOM 1107 O O . ASN A 1 146 ? 11.690 9.084 -11.803 1.00 97.94 146 ASN A O 1
ATOM 1111 N N . LEU A 1 147 ? 9.526 9.514 -12.258 1.00 98.38 147 LEU A N 1
ATOM 1112 C CA . LEU A 1 147 ? 9.008 8.886 -11.045 1.00 98.38 147 LEU A CA 1
ATOM 1113 C C . LEU A 1 147 ? 9.314 7.381 -11.013 1.00 98.38 147 LEU A C 1
ATOM 1115 O O . LEU A 1 147 ? 9.809 6.892 -10.004 1.00 98.38 147 LEU A O 1
ATOM 1119 N N . VAL A 1 148 ? 9.069 6.654 -12.108 1.00 98.44 148 VAL A N 1
ATOM 1120 C CA . VAL A 1 148 ? 9.364 5.213 -12.208 1.00 98.44 148 VAL A CA 1
ATOM 1121 C C . VAL A 1 148 ? 10.849 4.931 -11.972 1.00 98.44 148 VAL A C 1
ATOM 1123 O O . VAL A 1 148 ? 11.178 4.057 -11.174 1.00 98.44 148 VAL A O 1
ATOM 1126 N N . LEU A 1 149 ? 11.744 5.682 -12.623 1.00 98.69 149 LEU A N 1
ATOM 1127 C CA . LEU A 1 149 ? 13.193 5.533 -12.445 1.00 98.69 149 LEU A CA 1
ATOM 1128 C C . LEU A 1 149 ? 13.599 5.763 -10.983 1.00 98.69 149 LEU A C 1
ATOM 1130 O O . LEU A 1 149 ? 14.314 4.941 -10.413 1.00 98.69 149 LEU A O 1
ATOM 1134 N N . GLY A 1 150 ? 13.089 6.834 -10.367 1.00 98.62 150 GLY A N 1
ATOM 1135 C CA . GLY A 1 150 ? 13.369 7.158 -8.969 1.00 98.62 150 GLY A CA 1
ATOM 1136 C C . GLY A 1 150 ? 12.833 6.117 -7.985 1.00 98.62 150 GLY A C 1
ATOM 1137 O O . GLY A 1 150 ? 13.518 5.784 -7.023 1.00 98.62 150 GLY A O 1
ATOM 1138 N N . LEU A 1 151 ? 11.642 5.560 -8.233 1.00 98.75 151 LEU A N 1
ATOM 1139 C CA . LEU A 1 151 ? 11.067 4.499 -7.400 1.00 98.75 151 LEU A CA 1
ATOM 1140 C C . LEU A 1 151 ? 11.877 3.199 -7.481 1.00 98.75 151 LEU A C 1
ATOM 1142 O O . LEU A 1 151 ? 12.101 2.571 -6.449 1.00 98.75 151 LEU A O 1
ATOM 1146 N N . ILE A 1 152 ? 12.331 2.807 -8.678 1.00 98.56 152 ILE A N 1
ATOM 1147 C CA . ILE A 1 152 ? 13.183 1.620 -8.850 1.00 98.56 152 ILE A CA 1
ATOM 1148 C C . ILE A 1 152 ? 14.510 1.824 -8.122 1.00 98.56 152 ILE A C 1
ATOM 1150 O O . ILE A 1 152 ? 14.881 0.973 -7.320 1.00 98.56 152 ILE A O 1
ATOM 1154 N N . GLU A 1 153 ? 15.190 2.952 -8.360 1.00 98.44 153 GLU A N 1
ATOM 1155 C CA . GLU A 1 153 ? 16.475 3.262 -7.720 1.00 98.44 153 GLU A CA 1
ATOM 1156 C C . GLU A 1 153 ? 16.346 3.284 -6.190 1.00 98.44 153 GLU A C 1
ATOM 1158 O O . GLU A 1 153 ? 17.135 2.644 -5.499 1.00 98.44 153 GLU A O 1
ATOM 1163 N N . ALA A 1 154 ? 15.317 3.948 -5.653 1.00 98.38 154 ALA A N 1
ATOM 1164 C CA . ALA A 1 154 ? 15.081 4.007 -4.212 1.00 98.38 154 ALA A CA 1
ATOM 1165 C C . ALA A 1 154 ? 14.780 2.629 -3.601 1.0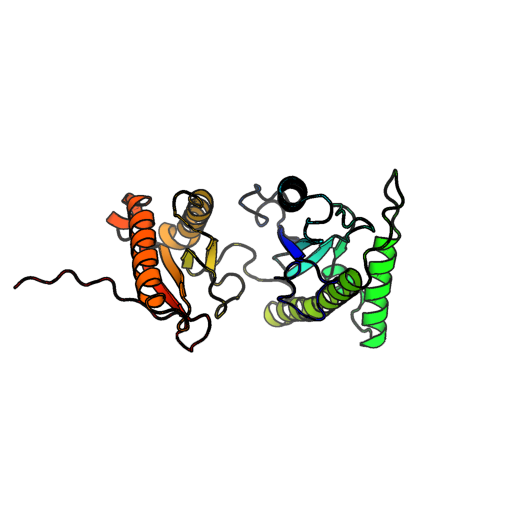0 98.38 154 ALA A C 1
ATOM 1167 O O . ALA A 1 154 ? 15.196 2.349 -2.477 1.00 98.38 154 ALA A O 1
ATOM 1168 N N . ASN A 1 155 ? 14.075 1.755 -4.326 1.00 98.62 155 ASN A N 1
ATOM 1169 C CA . ASN A 1 155 ? 13.744 0.423 -3.831 1.00 98.62 155 ASN A CA 1
ATOM 1170 C C . ASN A 1 155 ? 14.960 -0.515 -3.753 1.00 98.62 155 ASN A C 1
ATOM 1172 O O . ASN A 1 155 ? 14.946 -1.420 -2.923 1.00 98.62 155 ASN A O 1
ATOM 1176 N N . LEU A 1 156 ? 16.034 -0.273 -4.518 1.00 98.19 156 LEU A N 1
ATOM 1177 C CA . LEU A 1 156 ? 17.265 -1.070 -4.406 1.00 98.19 156 LEU A CA 1
ATOM 1178 C C . LEU A 1 156 ? 17.839 -1.032 -2.981 1.00 98.19 156 LEU A C 1
ATOM 1180 O O . LEU A 1 156 ? 18.272 -2.062 -2.471 1.00 98.19 156 LEU A O 1
ATOM 1184 N N . SER A 1 157 ? 17.762 0.118 -2.303 1.00 97.69 157 SER A N 1
ATOM 1185 C CA . SER A 1 157 ? 18.175 0.250 -0.899 1.00 97.69 157 SER A CA 1
ATOM 1186 C C . SER A 1 157 ? 17.308 -0.571 0.059 1.00 97.69 157 SER A C 1
ATOM 1188 O O . SER A 1 157 ? 17.812 -1.075 1.059 1.00 97.69 157 SER A O 1
ATOM 1190 N N . GLN A 1 158 ? 16.011 -0.724 -0.230 1.00 97.94 158 GLN A N 1
ATOM 1191 C CA . GLN A 1 158 ? 15.123 -1.562 0.579 1.00 97.94 158 GLN A CA 1
ATOM 1192 C C . GLN A 1 158 ? 15.439 -3.050 0.378 1.00 97.94 158 GLN A C 1
ATOM 1194 O O . GLN A 1 158 ? 15.487 -3.791 1.353 1.00 97.94 158 GLN A O 1
ATOM 1199 N N . ILE A 1 159 ? 15.717 -3.478 -0.857 1.00 97.81 159 ILE A N 1
ATOM 1200 C CA . ILE A 1 159 ? 16.150 -4.856 -1.143 1.00 97.81 159 ILE A CA 1
ATOM 1201 C C . ILE A 1 159 ? 17.455 -5.162 -0.396 1.00 97.81 159 ILE A C 1
ATOM 1203 O O . ILE A 1 159 ? 17.547 -6.176 0.297 1.00 97.81 159 ILE A O 1
ATOM 1207 N N . GLU A 1 160 ? 18.437 -4.257 -0.475 1.00 96.56 160 GLU A N 1
ATOM 1208 C CA . GLU A 1 160 ? 19.703 -4.377 0.256 1.00 96.56 160 GLU A CA 1
ATOM 1209 C C . GLU A 1 160 ? 19.475 -4.475 1.770 1.00 96.56 160 GLU A C 1
ATOM 1211 O O . GLU A 1 160 ? 20.066 -5.329 2.429 1.00 96.56 160 GLU A O 1
ATOM 1216 N N . PHE A 1 161 ? 18.571 -3.657 2.322 1.00 96.81 161 PHE A N 1
ATOM 1217 C CA . PHE A 1 161 ? 18.192 -3.731 3.732 1.00 96.81 161 PHE A CA 1
ATOM 1218 C C . PHE A 1 161 ? 17.699 -5.138 4.102 1.00 96.81 161 PHE A C 1
ATOM 1220 O O . PHE A 1 161 ? 18.175 -5.724 5.076 1.00 96.81 161 PHE A O 1
ATOM 1227 N N . VAL A 1 162 ? 16.791 -5.730 3.321 1.00 96.56 162 VAL A N 1
ATOM 1228 C CA . VAL A 1 162 ? 16.305 -7.087 3.615 1.00 96.56 162 VAL A CA 1
ATOM 1229 C C . VAL A 1 162 ? 17.444 -8.105 3.560 1.00 96.56 162 VAL A C 1
ATOM 1231 O O . VAL A 1 162 ? 17.579 -8.919 4.476 1.00 96.56 162 VAL A O 1
ATOM 1234 N N . ILE A 1 163 ? 18.298 -8.032 2.538 1.00 94.81 163 ILE A N 1
ATOM 1235 C CA . ILE A 1 163 ? 19.418 -8.960 2.359 1.00 94.81 163 ILE A CA 1
ATOM 1236 C C . ILE A 1 163 ? 20.388 -8.886 3.540 1.00 94.81 163 ILE A C 1
ATOM 1238 O O . ILE A 1 163 ? 20.724 -9.929 4.109 1.00 94.81 163 ILE A O 1
ATOM 1242 N N . GLN A 1 164 ? 20.790 -7.681 3.947 1.00 94.94 164 GLN A N 1
ATOM 1243 C CA . GLN A 1 164 ? 21.745 -7.474 5.037 1.00 94.94 164 GLN A CA 1
ATOM 1244 C C . GLN A 1 164 ? 21.208 -7.961 6.385 1.00 94.94 164 GLN A C 1
ATOM 1246 O O . GLN A 1 164 ? 21.925 -8.631 7.129 1.00 94.94 164 GLN A O 1
ATOM 1251 N N . TYR A 1 165 ? 19.947 -7.661 6.705 1.00 94.19 165 TYR A N 1
ATOM 1252 C CA . TYR A 1 165 ? 19.379 -7.965 8.023 1.00 94.19 165 TYR A CA 1
ATOM 1253 C C . TYR A 1 165 ? 18.732 -9.352 8.123 1.00 94.19 165 TYR A C 1
ATOM 1255 O O . TYR A 1 165 ? 18.487 -9.834 9.233 1.00 94.19 165 TYR A O 1
ATOM 1263 N N . HIS A 1 166 ? 18.461 -10.014 6.995 1.00 91.50 166 HIS A N 1
ATOM 1264 C CA . HIS A 1 166 ? 17.798 -11.321 6.967 1.00 91.50 166 HIS A CA 1
ATOM 1265 C C . HIS A 1 166 ? 18.549 -12.405 6.178 1.00 91.50 166 HIS A C 1
ATOM 1267 O O . HIS A 1 166 ? 18.000 -13.489 5.986 1.00 91.50 166 HIS A O 1
ATOM 1273 N N . ALA A 1 167 ? 19.802 -12.156 5.778 1.00 86.06 167 ALA A N 1
ATOM 1274 C CA . ALA A 1 167 ? 20.646 -13.094 5.027 1.00 86.06 167 ALA A CA 1
ATOM 1275 C C . ALA A 1 167 ? 19.964 -13.613 3.746 1.00 86.06 167 ALA A C 1
ATOM 1277 O O . ALA A 1 167 ? 19.939 -14.811 3.461 1.00 86.06 167 ALA A O 1
ATOM 1278 N N . GLY A 1 168 ? 19.366 -12.689 2.990 1.00 89.56 168 GLY A N 1
ATOM 1279 C CA . GLY A 1 168 ? 18.589 -12.973 1.787 1.00 89.56 168 GLY A CA 1
ATOM 1280 C C . GLY A 1 168 ? 17.195 -12.368 1.874 1.00 89.56 168 GLY A C 1
ATOM 1281 O O . GLY A 1 168 ? 17.001 -11.235 1.459 1.00 89.56 168 GLY A O 1
ATOM 1282 N N . ARG A 1 169 ? 16.231 -13.112 2.423 1.00 91.31 169 ARG A N 1
ATOM 1283 C CA . ARG A 1 169 ? 14.807 -12.731 2.505 1.00 91.31 169 ARG A CA 1
ATOM 1284 C C . ARG A 1 169 ? 14.292 -12.776 3.934 1.00 91.31 169 ARG A C 1
ATOM 1286 O O . ARG A 1 169 ? 14.888 -13.445 4.776 1.00 91.31 169 ARG A O 1
ATOM 1293 N N . TYR A 1 170 ? 13.152 -12.145 4.208 1.00 94.06 170 TYR A N 1
ATOM 1294 C CA . TYR A 1 170 ? 12.555 -12.175 5.545 1.00 94.06 170 TYR A CA 1
ATOM 1295 C C . TYR A 1 170 ? 12.387 -13.601 6.089 1.00 94.06 170 TYR A C 1
ATOM 1297 O O . TYR A 1 170 ? 11.825 -14.477 5.440 1.00 94.06 170 TYR A O 1
ATOM 1305 N N . ARG A 1 171 ? 12.802 -13.826 7.342 1.00 88.56 171 ARG A N 1
ATOM 1306 C CA . ARG A 1 171 ? 12.595 -15.120 8.021 1.00 88.56 171 ARG A CA 1
ATOM 1307 C C . ARG A 1 171 ? 11.112 -15.424 8.254 1.00 88.56 171 ARG A C 1
ATOM 1309 O O . ARG A 1 171 ? 10.699 -16.577 8.199 1.00 88.56 171 ARG A O 1
ATOM 1316 N N . VAL A 1 172 ? 10.326 -14.386 8.545 1.00 87.50 172 VAL A N 1
ATOM 1317 C CA . VAL A 1 172 ? 8.868 -14.474 8.696 1.00 87.50 172 VAL A CA 1
ATOM 1318 C C . VAL A 1 172 ? 8.229 -13.841 7.468 1.00 87.50 172 VAL A C 1
ATOM 1320 O O . VAL A 1 172 ? 8.211 -12.614 7.326 1.00 87.50 172 VAL A O 1
ATOM 1323 N N . ILE A 1 173 ? 7.758 -14.708 6.574 1.00 86.00 173 ILE A N 1
ATOM 1324 C CA . ILE A 1 173 ? 7.198 -14.326 5.276 1.00 86.00 173 ILE A CA 1
ATOM 1325 C C . ILE A 1 173 ? 5.779 -13.786 5.431 1.00 86.00 173 ILE A C 1
ATOM 1327 O O . ILE A 1 173 ? 5.496 -12.698 4.942 1.00 86.00 173 ILE A O 1
ATOM 1331 N N . GLY A 1 174 ? 4.933 -14.513 6.160 1.00 86.88 174 GLY A N 1
ATOM 1332 C CA . GLY A 1 174 ? 3.533 -14.161 6.360 1.00 86.88 174 GLY A CA 1
ATOM 1333 C C . GLY A 1 174 ? 3.274 -13.095 7.420 1.00 86.88 174 GLY A C 1
ATOM 1334 O O . GLY A 1 174 ? 4.164 -12.355 7.854 1.00 86.88 174 GLY A O 1
ATOM 1335 N N . HIS A 1 175 ? 2.018 -13.072 7.854 1.00 89.75 175 HIS A N 1
ATOM 1336 C CA . HIS A 1 175 ? 1.503 -12.208 8.910 1.00 89.75 175 HIS A CA 1
ATOM 1337 C C . HIS A 1 175 ? 2.271 -12.376 10.232 1.00 89.75 175 HIS A C 1
ATOM 1339 O O . HIS A 1 175 ? 2.622 -13.484 10.639 1.00 89.75 175 HIS A O 1
ATOM 1345 N N . ASN A 1 176 ? 2.556 -11.253 10.890 1.00 93.19 176 ASN A N 1
ATOM 1346 C CA . ASN A 1 176 ? 3.229 -11.169 12.196 1.00 93.19 176 ASN A CA 1
ATOM 1347 C C . ASN A 1 176 ? 2.961 -9.813 12.878 1.00 93.19 176 ASN A C 1
ATOM 1349 O O . ASN A 1 176 ? 3.816 -9.264 13.581 1.00 93.19 176 ASN A O 1
ATOM 1353 N N . GLU A 1 177 ? 1.801 -9.232 12.594 1.00 94.94 177 GLU A N 1
ATOM 1354 C CA . GLU A 1 177 ? 1.369 -7.930 13.075 1.00 94.94 177 GLU A CA 1
ATOM 1355 C C . GLU A 1 177 ? 1.199 -7.915 14.597 1.00 94.94 177 GLU A C 1
ATOM 1357 O O . GLU A 1 177 ? 0.958 -8.938 15.234 1.00 94.94 177 GLU A O 1
ATOM 1362 N N . ARG A 1 178 ? 1.357 -6.734 15.210 1.00 95.38 178 ARG A N 1
ATOM 1363 C CA . ARG A 1 178 ? 1.259 -6.577 16.672 1.00 95.38 178 ARG A CA 1
ATOM 1364 C C . ARG A 1 178 ? -0.087 -6.057 17.137 1.00 95.38 178 ARG A C 1
ATOM 1366 O O . ARG A 1 178 ? -0.452 -6.302 18.279 1.00 95.38 178 ARG A O 1
ATOM 1373 N N . PHE A 1 179 ? -0.792 -5.337 16.274 1.00 95.88 179 PHE A N 1
ATOM 1374 C CA . PHE A 1 179 ? -2.141 -4.840 16.515 1.00 95.88 179 PHE A CA 1
ATOM 1375 C C . PHE A 1 179 ? -2.852 -4.518 15.202 1.00 95.88 179 PHE A C 1
ATOM 1377 O O . PHE A 1 179 ? -2.224 -4.426 14.143 1.00 95.88 179 PHE A O 1
ATOM 1384 N N . ILE A 1 180 ? -4.164 -4.330 15.287 1.00 95.88 180 ILE A N 1
ATOM 1385 C CA . ILE A 1 180 ? -4.984 -3.786 14.206 1.00 95.88 180 ILE A CA 1
ATOM 1386 C C . ILE A 1 180 ? -5.077 -2.272 14.398 1.00 95.88 180 ILE A C 1
ATOM 1388 O O . ILE A 1 180 ? -5.493 -1.811 15.457 1.00 95.88 180 ILE A O 1
ATOM 1392 N N . CYS A 1 181 ? -4.711 -1.492 13.386 1.00 94.94 181 CYS A N 1
ATOM 1393 C CA . CYS A 1 181 ? -4.968 -0.056 13.341 1.00 94.94 181 CYS A CA 1
ATOM 1394 C C . CYS A 1 181 ? -6.253 0.194 12.545 1.00 94.94 181 CYS A C 1
ATOM 1396 O O . CYS A 1 181 ? -6.317 -0.104 11.351 1.00 94.94 181 CYS A O 1
ATOM 1398 N N . ALA A 1 182 ? -7.267 0.724 13.217 1.00 94.19 182 ALA A N 1
ATOM 1399 C CA . ALA A 1 182 ? -8.600 0.975 12.695 1.00 94.19 182 ALA A CA 1
ATOM 1400 C C . ALA A 1 182 ? -8.838 2.488 12.563 1.00 94.19 182 ALA A C 1
ATOM 1402 O O . ALA A 1 182 ? -8.784 3.216 13.555 1.00 94.19 182 ALA A O 1
ATOM 1403 N N . GLY A 1 183 ? -9.135 2.963 11.351 1.00 92.75 183 GLY A N 1
ATOM 1404 C CA . GLY A 1 183 ? -9.417 4.377 11.070 1.00 92.75 183 GLY A CA 1
ATOM 1405 C C . GLY A 1 183 ? -8.440 4.960 10.057 1.00 92.75 183 GLY A C 1
ATOM 1406 O O . GLY A 1 183 ? -8.395 4.522 8.909 1.00 92.75 183 GLY A O 1
ATOM 1407 N N . GLU A 1 184 ? -7.656 5.950 10.478 1.00 91.56 184 GLU A N 1
ATOM 1408 C CA . GLU A 1 184 ? -6.592 6.553 9.672 1.00 91.56 184 GLU A CA 1
ATOM 1409 C C . GLU A 1 184 ? -5.217 5.994 10.061 1.00 91.56 184 GLU A C 1
ATOM 1411 O O . GLU A 1 184 ? -4.909 5.810 11.240 1.00 91.56 184 GLU A O 1
ATOM 1416 N N . SER A 1 185 ? -4.359 5.763 9.064 1.00 87.50 185 SER A N 1
ATOM 1417 C CA . SER A 1 185 ? -3.043 5.152 9.260 1.00 87.50 185 SER A CA 1
ATOM 1418 C C . SER A 1 185 ? -2.111 6.025 10.105 1.00 87.50 185 SER A C 1
ATOM 1420 O O . SER A 1 185 ? -2.120 7.248 9.995 1.00 87.50 185 SER A O 1
ATOM 1422 N N . MET A 1 186 ? -1.261 5.402 10.921 1.00 84.06 186 MET A N 1
ATOM 1423 C CA . MET A 1 186 ? -0.264 6.116 11.728 1.00 84.06 186 MET A CA 1
ATOM 1424 C C . MET A 1 186 ? 1.033 6.263 10.945 1.00 84.06 186 MET A C 1
ATOM 1426 O O . MET A 1 186 ? 1.685 5.262 10.629 1.00 84.06 186 MET A O 1
ATOM 1430 N N . LYS A 1 187 ? 1.405 7.507 10.639 1.00 80.88 187 LYS A N 1
ATOM 1431 C CA . LYS A 1 187 ? 2.590 7.837 9.830 1.00 80.88 187 LYS A CA 1
ATOM 1432 C C . LYS A 1 187 ? 3.902 7.561 10.559 1.00 80.88 187 LYS A C 1
ATOM 1434 O O . LYS A 1 187 ? 4.932 7.382 9.925 1.00 80.88 187 LYS A O 1
ATOM 1439 N N . GLU A 1 188 ? 3.854 7.530 11.880 1.00 82.19 188 GLU A N 1
ATOM 1440 C CA . GLU A 1 188 ? 4.984 7.360 12.785 1.00 82.19 188 GLU A CA 1
ATOM 1441 C C . GLU A 1 188 ? 5.516 5.919 12.781 1.00 82.19 188 GLU A C 1
ATOM 1443 O O . GLU A 1 188 ? 6.640 5.677 13.211 1.00 82.19 188 GLU A O 1
ATOM 1448 N N . LEU A 1 189 ? 4.714 4.955 12.309 1.00 83.62 189 LEU A N 1
ATOM 1449 C CA . LEU A 1 189 ? 4.987 3.521 12.432 1.00 83.62 189 LEU A CA 1
ATOM 1450 C C . LEU A 1 189 ? 4.785 2.749 11.119 1.00 83.62 189 LEU A C 1
ATOM 1452 O O . LEU A 1 189 ? 4.300 1.618 11.137 1.00 83.62 189 LEU A O 1
ATOM 1456 N N . TYR A 1 190 ? 5.169 3.320 9.975 1.00 88.38 190 TYR A N 1
ATOM 1457 C CA . TYR A 1 190 ? 5.202 2.592 8.696 1.00 88.38 190 TYR A CA 1
ATOM 1458 C C . TYR A 1 190 ? 6.361 1.592 8.643 1.00 88.38 190 TYR A C 1
ATOM 1460 O O . TYR A 1 190 ? 7.364 1.792 7.966 1.00 88.38 190 TYR A O 1
ATOM 1468 N N . LEU A 1 191 ? 6.202 0.505 9.393 1.00 91.69 191 LEU A N 1
ATOM 1469 C CA . LEU A 1 191 ? 7.135 -0.607 9.485 1.00 91.69 191 LEU A CA 1
ATOM 1470 C C . LEU A 1 191 ? 6.427 -1.898 9.065 1.00 91.69 191 LEU A C 1
ATOM 1472 O O . LEU A 1 191 ? 5.300 -2.166 9.498 1.00 91.69 191 LEU A O 1
ATOM 1476 N N . ARG A 1 192 ? 7.102 -2.712 8.244 1.00 92.19 192 ARG A N 1
ATOM 1477 C CA . ARG A 1 192 ? 6.602 -4.018 7.787 1.00 92.19 192 ARG A CA 1
ATOM 1478 C C . ARG A 1 192 ? 6.163 -4.870 8.980 1.00 92.19 192 ARG A C 1
ATOM 1480 O O . ARG A 1 192 ? 6.879 -4.961 9.977 1.00 92.19 192 ARG A O 1
ATOM 1487 N N . ASN A 1 193 ? 4.989 -5.494 8.873 1.00 92.38 193 ASN A N 1
ATOM 1488 C CA . ASN A 1 193 ? 4.389 -6.334 9.915 1.00 92.38 193 ASN A CA 1
ATOM 1489 C C . ASN A 1 193 ? 4.271 -5.663 11.299 1.00 92.38 193 ASN A C 1
ATOM 1491 O O . ASN A 1 193 ? 4.198 -6.348 12.316 1.00 92.38 193 ASN A O 1
ATOM 1495 N N . LYS A 1 194 ? 4.238 -4.325 11.392 1.00 93.56 194 LYS A N 1
ATOM 1496 C CA . LYS A 1 194 ? 3.983 -3.668 12.683 1.00 93.56 194 LYS A CA 1
ATOM 1497 C C . LYS A 1 194 ? 2.507 -3.719 13.054 1.00 93.56 194 LYS A C 1
ATOM 1499 O O . LYS A 1 194 ? 2.186 -4.082 14.186 1.00 93.56 194 LYS A O 1
ATOM 1504 N N . TYR A 1 195 ? 1.630 -3.380 12.115 1.00 94.19 195 TYR A N 1
ATOM 1505 C CA . TYR A 1 195 ? 0.185 -3.414 12.307 1.00 94.19 195 TYR A CA 1
ATOM 1506 C C . TYR A 1 195 ? -0.553 -3.766 11.022 1.00 94.19 195 TYR A C 1
ATOM 1508 O O . TYR A 1 195 ? -0.099 -3.437 9.927 1.00 94.19 195 TYR A O 1
ATOM 1516 N N . TYR A 1 196 ? -1.713 -4.397 11.183 1.00 93.88 196 TYR A N 1
ATOM 1517 C CA . TYR A 1 196 ? -2.670 -4.583 10.100 1.00 93.88 196 TYR A CA 1
ATOM 1518 C C . TYR A 1 196 ? -3.521 -3.319 10.005 1.00 93.88 196 TYR A C 1
ATOM 1520 O O . TYR A 1 196 ? -4.045 -2.856 11.020 1.00 93.88 196 TYR A O 1
ATOM 1528 N N . PHE A 1 197 ? -3.637 -2.726 8.818 1.00 92.25 197 PHE A N 1
ATOM 1529 C CA . PHE A 1 197 ? -4.375 -1.479 8.639 1.00 92.25 197 PHE A CA 1
ATOM 1530 C C . PHE A 1 197 ? -5.760 -1.727 8.043 1.00 92.25 197 PHE A C 1
ATOM 1532 O O . PHE A 1 197 ? -5.875 -2.087 6.875 1.00 92.25 197 PHE A O 1
ATOM 1539 N N . ALA A 1 198 ? -6.798 -1.463 8.833 1.00 88.69 198 ALA A N 1
ATOM 1540 C CA . ALA A 1 198 ? -8.182 -1.432 8.381 1.00 88.69 198 ALA A CA 1
ATOM 1541 C C . ALA A 1 198 ? -8.607 0.032 8.191 1.00 88.69 198 ALA A C 1
ATOM 1543 O O . ALA A 1 198 ? -8.983 0.719 9.150 1.00 88.69 198 ALA A O 1
ATOM 1544 N N . HIS A 1 199 ? -8.515 0.529 6.953 1.00 80.12 199 HIS A N 1
ATOM 1545 C CA . HIS A 1 199 ? -8.979 1.878 6.640 1.00 80.12 199 HIS A CA 1
ATOM 1546 C C . HIS A 1 199 ? -10.499 1.932 6.745 1.00 80.12 199 HIS A C 1
ATOM 1548 O O . HIS A 1 199 ? -11.199 1.250 6.002 1.00 80.12 199 HIS A O 1
ATOM 1554 N N . LEU A 1 200 ? -11.018 2.797 7.610 1.00 79.31 200 LEU A N 1
ATOM 1555 C CA . LEU A 1 200 ? -12.456 2.914 7.801 1.00 79.31 200 LEU A CA 1
ATOM 1556 C C . LEU A 1 200 ? -12.873 4.358 8.020 1.00 79.31 200 LEU A C 1
ATOM 1558 O O . LEU A 1 200 ? -12.239 5.100 8.768 1.00 79.31 200 LEU A O 1
ATOM 1562 N N . ASN A 1 201 ? -13.960 4.750 7.354 1.00 65.06 201 ASN A N 1
ATOM 1563 C CA . ASN A 1 201 ? -14.661 5.987 7.671 1.00 65.06 201 ASN A CA 1
ATOM 1564 C C . ASN A 1 201 ? -15.781 5.735 8.681 1.00 65.06 201 ASN A C 1
ATOM 1566 O O . ASN A 1 201 ? -15.921 6.504 9.640 1.00 65.06 201 ASN A O 1
ATOM 1570 N N . THR A 1 202 ? -16.500 4.634 8.471 1.00 66.12 202 THR A N 1
ATOM 1571 C CA . THR A 1 202 ? -17.484 4.005 9.354 1.00 66.12 202 THR A CA 1
ATOM 1572 C C . THR A 1 202 ? -17.173 2.505 9.448 1.00 66.12 202 THR A C 1
ATOM 1574 O O . THR A 1 202 ? -16.458 1.971 8.597 1.00 66.12 202 THR A O 1
ATOM 1577 N N . VAL A 1 203 ? -17.653 1.822 10.491 1.00 65.19 203 VAL A N 1
ATOM 1578 C CA . VAL A 1 203 ? -17.393 0.377 10.659 1.00 65.19 203 VAL A CA 1
ATOM 1579 C C . VAL A 1 203 ? -18.174 -0.429 9.621 1.00 65.19 203 VAL A C 1
ATOM 1581 O O . VAL A 1 203 ? -17.689 -1.442 9.133 1.00 65.19 203 VAL A O 1
ATOM 1584 N N . GLU A 1 204 ? -19.350 0.056 9.237 1.00 66.06 204 GLU A N 1
ATOM 1585 C CA . GLU A 1 204 ? -20.242 -0.553 8.257 1.00 66.06 204 GLU A CA 1
ATOM 1586 C C . GLU A 1 204 ? -19.612 -0.588 6.858 1.00 66.06 204 GLU A C 1
ATOM 1588 O O . GLU A 1 204 ? -19.682 -1.609 6.178 1.00 66.06 204 GLU A O 1
ATOM 1593 N N . GLU A 1 205 ? -18.937 0.489 6.445 1.00 66.81 205 GLU A N 1
ATOM 1594 C CA . GLU A 1 205 ? -18.280 0.581 5.132 1.00 66.81 205 GLU A CA 1
ATOM 1595 C C . GLU A 1 205 ? -16.996 -0.259 5.025 1.00 66.81 205 GLU A C 1
ATOM 1597 O O . GLU A 1 205 ? -16.559 -0.560 3.917 1.00 66.81 205 GLU A O 1
ATOM 1602 N N . ALA A 1 206 ? -16.393 -0.642 6.155 1.00 71.31 206 ALA A N 1
ATOM 1603 C CA . ALA A 1 206 ? -15.095 -1.323 6.216 1.00 71.31 206 ALA A CA 1
ATOM 1604 C C . ALA A 1 206 ? -15.131 -2.639 7.012 1.00 71.31 206 ALA A C 1
ATOM 1606 O O . ALA A 1 206 ? -14.099 -3.144 7.462 1.00 71.31 206 ALA A O 1
ATOM 1607 N N . ALA A 1 207 ? -16.326 -3.206 7.202 1.00 79.19 207 ALA A N 1
ATOM 1608 C CA . ALA A 1 207 ? -16.529 -4.428 7.974 1.00 79.19 207 ALA A CA 1
ATOM 1609 C C . ALA A 1 207 ? -15.678 -5.593 7.441 1.00 79.19 207 ALA A C 1
ATOM 1611 O O . ALA A 1 207 ? -15.079 -6.323 8.224 1.00 79.19 207 ALA A O 1
ATOM 1612 N N . VAL A 1 208 ? -15.562 -5.703 6.113 1.00 83.38 208 VAL A N 1
ATOM 1613 C CA . VAL A 1 208 ? -14.785 -6.756 5.444 1.00 83.38 208 VAL A CA 1
ATOM 1614 C C . VAL A 1 208 ? -13.296 -6.669 5.789 1.00 83.38 208 VAL A C 1
ATOM 1616 O O . VAL A 1 208 ? -12.674 -7.696 6.050 1.00 83.38 208 VAL A O 1
ATOM 1619 N N . ASP A 1 209 ? -12.723 -5.463 5.839 1.00 86.00 209 ASP A N 1
ATOM 1620 C CA . ASP A 1 209 ? -11.309 -5.277 6.186 1.00 86.00 209 ASP A CA 1
ATOM 1621 C C . ASP A 1 209 ? -11.053 -5.640 7.656 1.00 86.00 209 ASP A C 1
ATOM 1623 O O . ASP A 1 209 ? -10.084 -6.327 7.985 1.00 86.00 209 ASP A O 1
ATOM 1627 N N . LEU A 1 210 ? -11.960 -5.251 8.558 1.00 90.75 210 LEU A N 1
ATOM 1628 C CA . LEU A 1 210 ? -11.865 -5.652 9.961 1.00 90.75 210 LEU A CA 1
ATOM 1629 C C . LEU A 1 210 ? -12.012 -7.169 10.141 1.00 90.75 210 LEU A C 1
ATOM 1631 O O . LEU A 1 210 ? -11.251 -7.740 10.918 1.00 90.75 210 LEU A O 1
ATOM 1635 N N . ASP A 1 211 ? -12.928 -7.827 9.427 1.00 91.69 211 ASP A N 1
ATOM 1636 C CA . ASP A 1 211 ? -13.125 -9.280 9.517 1.00 91.69 211 ASP A CA 1
ATOM 1637 C C . ASP A 1 211 ? -11.851 -10.042 9.098 1.00 91.69 211 ASP A C 1
ATOM 1639 O O . ASP A 1 211 ? -11.464 -11.025 9.737 1.00 91.69 211 ASP A O 1
ATOM 1643 N N . VAL A 1 212 ? -11.150 -9.564 8.059 1.00 90.12 212 VAL A N 1
ATOM 1644 C CA . VAL A 1 212 ? -9.842 -10.108 7.650 1.00 90.12 212 VAL A CA 1
ATOM 1645 C C . VAL A 1 212 ? -8.808 -9.928 8.762 1.00 90.12 212 VAL A C 1
ATOM 1647 O O . VAL A 1 212 ? -8.110 -10.886 9.101 1.00 90.12 212 VAL A O 1
ATOM 1650 N N . GLY A 1 213 ? -8.739 -8.742 9.372 1.00 93.12 213 GLY A N 1
ATOM 1651 C CA . GLY A 1 213 ? -7.868 -8.483 10.520 1.00 93.12 213 GLY A CA 1
ATOM 1652 C C . GLY A 1 213 ? -8.157 -9.412 11.704 1.00 93.12 213 GLY A C 1
ATOM 1653 O O . GLY A 1 213 ? -7.238 -10.020 12.247 1.00 93.12 213 GLY A O 1
ATOM 1654 N N . ILE A 1 214 ? -9.429 -9.596 12.072 1.00 95.25 214 ILE A N 1
ATOM 1655 C CA . ILE A 1 214 ? -9.836 -10.519 13.144 1.00 95.25 214 ILE A CA 1
ATOM 1656 C C . ILE A 1 214 ? -9.427 -11.956 12.822 1.00 95.25 214 ILE A C 1
ATOM 1658 O O . ILE A 1 214 ? -8.927 -12.654 13.703 1.00 95.25 214 ILE A O 1
ATOM 1662 N N . LYS A 1 215 ? -9.573 -12.401 11.569 1.00 94.25 215 LYS A N 1
ATOM 1663 C CA . LYS A 1 215 ? -9.122 -13.735 11.152 1.00 94.25 215 LYS A CA 1
ATOM 1664 C C . LYS A 1 215 ? -7.609 -13.900 11.321 1.00 94.25 215 LYS A C 1
ATOM 1666 O O . LYS A 1 215 ? -7.178 -14.894 11.897 1.00 94.25 215 LYS A O 1
ATOM 1671 N N . ILE A 1 216 ? -6.815 -12.924 10.874 1.00 92.94 216 ILE A N 1
ATOM 1672 C CA . ILE A 1 216 ? -5.351 -12.935 11.041 1.00 92.94 216 ILE A CA 1
ATOM 1673 C C . ILE A 1 216 ? -4.983 -13.025 12.529 1.00 92.94 216 ILE A C 1
ATOM 1675 O O . ILE A 1 216 ? -4.196 -13.880 12.928 1.00 92.94 216 ILE A O 1
ATOM 1679 N N . PHE A 1 217 ? -5.592 -12.191 13.373 1.00 96.81 217 PHE A N 1
ATOM 1680 C CA . PHE A 1 217 ? -5.293 -12.153 14.806 1.00 96.81 217 PHE A CA 1
ATOM 1681 C C . PHE A 1 217 ? -5.909 -13.308 15.607 1.00 96.81 217 PHE A C 1
ATOM 1683 O O . PHE A 1 217 ? -5.479 -13.572 16.729 1.00 96.81 217 PHE A O 1
ATOM 1690 N N . THR A 1 218 ? -6.869 -14.043 15.049 1.00 96.50 218 THR A N 1
ATOM 1691 C CA . THR A 1 218 ? -7.319 -15.306 15.647 1.00 96.50 218 THR A CA 1
ATOM 1692 C C . THR A 1 218 ? -6.172 -16.316 15.642 1.00 96.50 218 THR A C 1
ATOM 1694 O O . THR A 1 218 ? -5.878 -16.906 16.680 1.00 96.50 218 THR A O 1
ATOM 1697 N N . GLU A 1 219 ? -5.462 -16.426 14.516 1.00 94.81 219 GLU A N 1
ATOM 1698 C CA . GLU A 1 219 ? -4.273 -17.274 14.400 1.00 94.81 219 GLU A CA 1
ATOM 1699 C C . GLU A 1 219 ? -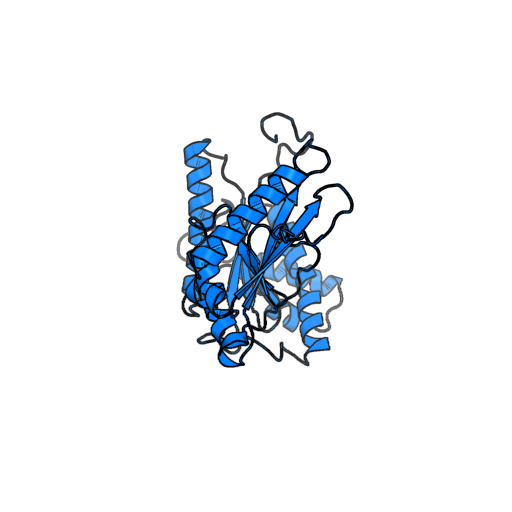3.093 -16.727 15.212 1.00 94.81 219 GLU A C 1
ATOM 1701 O O . GLU A 1 219 ? -2.481 -17.470 15.972 1.00 94.81 219 GLU A O 1
ATOM 1706 N N . LEU A 1 220 ? -2.790 -15.427 15.106 1.00 95.38 220 LEU A N 1
ATOM 1707 C CA . LEU A 1 220 ? -1.620 -14.841 15.777 1.00 95.38 220 LEU A CA 1
ATOM 1708 C C . LEU A 1 220 ? -1.765 -14.724 17.304 1.00 95.38 220 LEU A C 1
ATOM 1710 O O . LEU A 1 220 ? -0.762 -14.814 18.014 1.00 95.38 220 LEU A O 1
ATOM 1714 N N . ASN A 1 221 ? -2.982 -14.501 17.816 1.00 97.88 221 ASN A N 1
ATOM 1715 C CA . ASN A 1 221 ? -3.211 -14.164 19.223 1.00 97.88 221 ASN A CA 1
ATOM 1716 C C . ASN A 1 221 ? -4.150 -15.152 19.921 1.00 97.88 221 ASN A C 1
ATOM 1718 O O . ASN A 1 221 ? -3.742 -15.778 20.900 1.00 97.88 221 ASN A O 1
ATOM 1722 N N . ILE A 1 222 ? -5.393 -15.302 19.446 1.00 97.19 222 ILE A N 1
ATOM 1723 C CA . ILE A 1 222 ? -6.425 -16.060 20.181 1.00 97.19 222 ILE A CA 1
ATOM 1724 C C . ILE A 1 222 ? -6.010 -17.521 20.369 1.00 97.19 222 ILE A C 1
ATOM 1726 O O . ILE A 1 222 ? -6.105 -18.041 21.482 1.00 97.19 222 ILE A O 1
ATOM 1730 N N . ASN A 1 223 ? -5.482 -18.160 19.322 1.00 97.00 223 ASN A N 1
ATOM 1731 C CA . ASN A 1 223 ? -4.999 -19.545 19.370 1.00 97.00 223 ASN A CA 1
ATOM 1732 C C . ASN A 1 223 ? -3.822 -19.743 20.345 1.00 97.00 223 ASN A C 1
ATOM 1734 O O . ASN A 1 223 ? -3.518 -20.867 20.739 1.00 97.00 223 ASN A O 1
ATOM 1738 N N . HIS A 1 224 ? -3.201 -18.648 20.787 1.00 95.88 224 HIS A N 1
ATOM 1739 C CA . HIS A 1 224 ? -2.118 -18.615 21.765 1.00 95.88 224 HIS A CA 1
ATOM 1740 C C . HIS A 1 224 ? -2.545 -18.018 23.119 1.00 95.88 224 HIS A C 1
ATOM 1742 O O . HIS A 1 224 ? -1.695 -17.708 23.952 1.00 95.88 224 HIS A O 1
ATOM 1748 N N . GLY A 1 225 ? -3.852 -17.855 23.360 1.00 95.56 225 GLY A N 1
ATOM 1749 C CA . GLY A 1 225 ? -4.392 -17.343 24.624 1.00 95.56 225 GLY A CA 1
ATOM 1750 C C . GLY A 1 225 ? -4.226 -15.834 24.822 1.00 95.56 225 GLY A C 1
ATOM 1751 O O . GLY A 1 225 ? -4.352 -15.348 25.944 1.00 95.56 225 GLY A O 1
ATOM 1752 N N . LEU A 1 226 ? -3.941 -15.084 23.755 1.00 97.56 226 LEU A N 1
ATOM 1753 C CA . LEU A 1 226 ? -3.777 -13.633 23.787 1.00 97.56 226 LEU A CA 1
ATOM 1754 C C . LEU A 1 226 ? -5.014 -12.930 23.212 1.00 97.56 226 LEU A C 1
ATOM 1756 O O . LEU A 1 226 ? -5.612 -13.382 22.236 1.00 97.56 226 LEU A O 1
ATOM 1760 N N . ALA A 1 227 ? -5.373 -11.780 23.785 1.00 97.50 227 ALA A N 1
ATOM 1761 C CA . ALA A 1 227 ? -6.412 -10.917 23.228 1.00 97.50 227 ALA A CA 1
ATOM 1762 C C . ALA A 1 227 ? -5.938 -10.232 21.935 1.00 97.50 227 ALA A C 1
ATOM 1764 O O . ALA A 1 227 ? -4.739 -10.014 21.735 1.00 97.50 227 ALA A O 1
ATOM 1765 N N . ILE A 1 228 ? -6.886 -9.850 21.079 1.00 98.19 228 ILE A N 1
ATOM 1766 C CA . ILE A 1 228 ? -6.650 -9.047 19.878 1.00 98.19 228 ILE A CA 1
ATOM 1767 C C . ILE A 1 228 ? -6.566 -7.566 20.277 1.00 98.19 228 ILE A C 1
ATOM 1769 O O . ILE A 1 228 ? -7.571 -7.007 20.730 1.00 98.19 228 ILE A O 1
ATOM 1773 N N . PRO A 1 229 ? -5.412 -6.897 20.101 1.00 97.69 229 PRO A N 1
ATOM 1774 C CA . PRO A 1 229 ? -5.301 -5.468 20.340 1.00 97.69 229 PRO A CA 1
ATOM 1775 C C . PRO A 1 229 ? -5.735 -4.684 19.096 1.00 97.69 229 PRO A C 1
ATOM 1777 O O . PRO A 1 229 ? -5.207 -4.873 17.996 1.00 97.69 229 PRO A O 1
ATOM 1780 N N . ILE A 1 230 ? -6.683 -3.769 19.286 1.00 96.62 230 ILE A N 1
ATOM 1781 C CA . ILE A 1 230 ? -7.172 -2.856 18.254 1.00 96.62 230 ILE A CA 1
ATOM 1782 C C . ILE A 1 230 ? -6.926 -1.421 18.712 1.00 96.62 230 ILE A C 1
ATOM 1784 O O . ILE A 1 230 ? -7.408 -0.992 19.759 1.00 96.62 230 ILE A O 1
ATOM 1788 N N . LEU A 1 231 ? -6.208 -0.659 17.896 1.00 95.75 231 LEU A N 1
ATOM 1789 C CA . LEU A 1 231 ? -6.017 0.770 18.070 1.00 95.75 231 LEU A CA 1
ATOM 1790 C C . LEU A 1 231 ? -6.945 1.527 17.120 1.00 95.75 231 LEU A C 1
ATOM 1792 O O . LEU A 1 231 ? -6.770 1.479 15.904 1.00 95.75 231 LEU A O 1
ATOM 1796 N N . VAL A 1 232 ? -7.916 2.249 17.671 1.00 95.44 232 VAL A N 1
ATOM 1797 C CA . VAL A 1 232 ? -8.755 3.183 16.920 1.00 95.44 232 VAL A CA 1
ATOM 1798 C C . VAL A 1 232 ? -8.024 4.516 16.834 1.00 95.44 232 VAL A C 1
ATOM 1800 O O . VAL A 1 232 ? -7.903 5.226 17.835 1.00 95.44 232 VAL A O 1
ATOM 1803 N N . HIS A 1 233 ? -7.542 4.852 15.641 1.00 95.00 233 HIS A N 1
ATOM 1804 C CA . HIS A 1 233 ? -6.699 6.020 15.422 1.00 95.00 233 HIS A CA 1
ATOM 1805 C C . HIS A 1 233 ? -7.258 6.950 14.345 1.00 95.00 233 HIS A C 1
ATOM 1807 O O . HIS A 1 233 ? -7.660 6.515 13.268 1.00 95.00 233 HIS A O 1
ATOM 1813 N N . TYR A 1 234 ? -7.256 8.254 14.631 1.00 94.88 234 TYR A N 1
ATOM 1814 C CA . TYR A 1 234 ? -7.643 9.298 13.683 1.00 94.88 234 TYR A CA 1
ATOM 1815 C C . TYR A 1 234 ? -6.815 10.558 13.871 1.00 94.88 234 TYR A C 1
ATOM 1817 O O . TYR A 1 234 ? -6.434 10.908 14.991 1.00 94.88 234 TYR A O 1
ATOM 1825 N N . HIS A 1 235 ? -6.639 11.312 12.787 1.00 94.94 235 HIS A N 1
ATOM 1826 C CA . HIS A 1 235 ? -6.050 12.631 12.893 1.00 94.94 235 HIS A CA 1
ATOM 1827 C C . HIS A 1 235 ? -7.093 13.735 13.090 1.00 94.94 235 HIS A C 1
ATOM 1829 O O . HIS A 1 235 ? -8.242 13.661 12.643 1.00 94.94 235 HIS A O 1
ATOM 1835 N N . TYR A 1 236 ? -6.658 14.831 13.695 1.00 95.62 236 TYR A N 1
ATOM 1836 C CA . TYR A 1 236 ? -7.375 16.104 13.722 1.00 95.62 236 TYR A CA 1
ATOM 1837 C C . TYR A 1 236 ? -6.447 17.231 13.251 1.00 95.62 236 TYR A C 1
ATOM 1839 O O . TYR A 1 236 ? -5.262 17.010 13.025 1.00 95.62 236 TYR A O 1
ATOM 1847 N N . SER A 1 237 ? -6.969 18.442 13.057 1.00 95.62 237 SER A N 1
ATOM 1848 C CA . SER A 1 237 ? -6.123 19.617 12.816 1.00 95.62 237 SER A CA 1
ATOM 1849 C C . SER A 1 237 ? -6.311 20.626 13.938 1.00 95.62 237 SER A C 1
ATOM 1851 O O . SER A 1 237 ? -7.423 21.117 14.134 1.00 95.62 237 SER A O 1
ATOM 1853 N N . SER A 1 238 ? -5.235 20.971 14.649 1.00 95.62 238 SER A N 1
ATOM 1854 C CA . SER A 1 238 ? -5.256 22.042 15.661 1.00 95.62 238 SER A CA 1
ATOM 1855 C C . SER A 1 238 ? -5.602 23.421 15.099 1.00 95.62 238 SER A C 1
ATOM 1857 O O . SER A 1 238 ? -6.069 24.275 15.845 1.00 95.62 238 SER A O 1
ATOM 1859 N N . ARG A 1 239 ? -5.463 23.632 13.783 1.00 95.44 239 ARG A N 1
ATOM 1860 C CA . ARG A 1 239 ? -5.887 24.872 13.108 1.00 95.44 239 ARG A CA 1
ATOM 1861 C C . ARG A 1 239 ? -7.404 25.058 13.076 1.00 95.44 239 ARG A C 1
ATOM 1863 O O . ARG A 1 239 ? -7.870 26.149 12.772 1.00 95.44 239 ARG A O 1
ATOM 1870 N N . VAL A 1 240 ? -8.177 24.005 13.348 1.00 96.25 240 VAL A N 1
ATOM 1871 C CA . VAL A 1 240 ? -9.640 24.033 13.277 1.00 96.25 240 VAL A CA 1
ATOM 1872 C C . VAL A 1 240 ? -10.226 23.902 14.688 1.00 96.25 240 VAL A C 1
ATOM 1874 O O . VAL A 1 240 ? -10.182 22.809 15.269 1.00 96.25 240 VAL A O 1
ATOM 1877 N N . PRO A 1 241 ? -10.844 24.967 15.238 1.00 96.50 241 PRO A N 1
ATOM 1878 C CA . PRO A 1 241 ? -11.466 24.927 16.557 1.00 96.50 241 P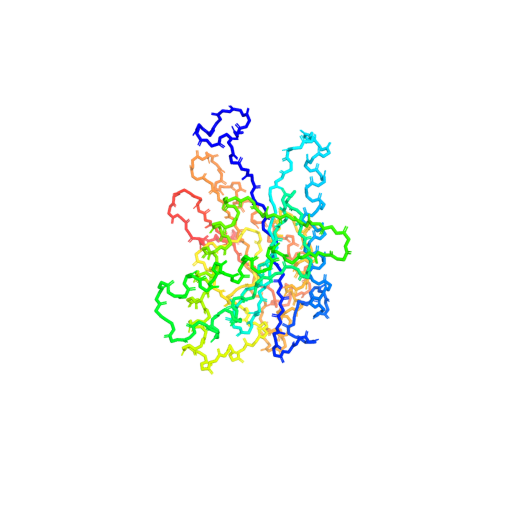RO A CA 1
ATOM 1879 C C . PRO A 1 241 ? -12.430 23.743 16.741 1.00 96.50 241 PRO A C 1
ATOM 1881 O O . PRO A 1 241 ? -13.247 23.393 15.877 1.00 96.50 241 PRO A O 1
ATOM 1884 N N . GLY A 1 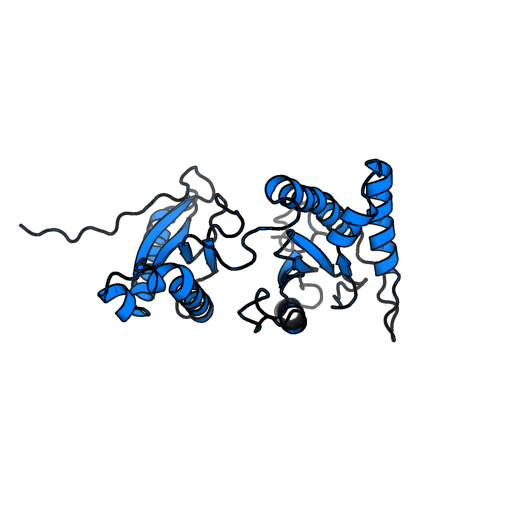242 ? -12.290 23.067 17.883 1.00 96.50 242 GLY A N 1
ATOM 1885 C CA . GLY A 1 242 ? -13.078 21.889 18.250 1.00 96.50 242 GLY A CA 1
ATOM 1886 C C . GLY A 1 242 ? -12.795 20.618 17.435 1.00 96.50 242 GLY A C 1
ATOM 1887 O O . GLY A 1 242 ? -13.447 19.603 17.687 1.00 96.50 242 GLY A O 1
ATOM 1888 N N . SER A 1 243 ? -11.846 20.625 16.485 1.00 96.94 243 SER A N 1
ATOM 1889 C CA . SER A 1 243 ? -11.540 19.439 15.669 1.00 96.94 243 SER A CA 1
ATOM 1890 C C . SER A 1 243 ? -11.068 18.269 16.521 1.00 96.94 243 SER A C 1
ATOM 1892 O O . SER A 1 243 ? -11.529 17.156 16.292 1.00 96.94 243 SER A O 1
ATOM 1894 N N . ARG A 1 244 ? -10.221 18.519 17.527 1.00 96.62 244 ARG A N 1
ATOM 1895 C CA . ARG A 1 244 ? -9.738 17.487 18.456 1.00 96.62 244 ARG A CA 1
ATOM 1896 C C . ARG A 1 244 ? -10.896 16.756 19.140 1.00 96.62 244 ARG A C 1
ATOM 1898 O O . ARG A 1 244 ? -11.013 15.539 19.040 1.00 96.62 244 ARG A O 1
ATOM 1905 N N . ASN A 1 245 ? -11.826 17.507 19.734 1.00 96.75 245 ASN A N 1
ATOM 1906 C CA . ASN A 1 245 ? -12.980 16.942 20.442 1.00 96.75 245 ASN A CA 1
ATOM 1907 C C . ASN A 1 245 ? -13.938 16.192 19.500 1.00 96.75 245 ASN A C 1
ATOM 1909 O O . ASN A 1 245 ? -14.496 15.162 19.878 1.00 96.75 245 ASN A O 1
ATOM 1913 N N . ARG A 1 246 ? -14.129 16.676 18.261 1.00 96.25 246 ARG A N 1
ATOM 1914 C CA . ARG A 1 246 ? -14.907 15.950 17.241 1.00 96.25 246 ARG A CA 1
ATOM 1915 C C . ARG A 1 246 ? -14.247 14.620 16.870 1.00 96.25 246 ARG A C 1
ATOM 1917 O O . ARG A 1 246 ? -14.960 13.625 16.752 1.00 96.25 246 ARG A O 1
ATOM 1924 N N . THR A 1 247 ? -12.922 14.596 16.737 1.00 95.88 247 THR A N 1
ATOM 1925 C CA . THR A 1 247 ? -12.158 13.373 16.463 1.00 95.88 247 THR A CA 1
ATOM 1926 C C . THR A 1 247 ? -12.248 12.386 17.625 1.00 95.88 247 THR A C 1
ATOM 1928 O O . THR A 1 247 ? -12.591 11.236 17.384 1.00 95.88 247 THR A O 1
ATOM 1931 N N . ILE A 1 248 ? -12.093 12.823 18.880 1.00 96.69 248 ILE A N 1
ATOM 1932 C CA . ILE A 1 248 ? -12.272 11.950 20.060 1.00 96.69 248 ILE A CA 1
ATOM 1933 C C . ILE A 1 248 ? -13.666 11.309 20.070 1.00 96.69 248 ILE A C 1
ATOM 1935 O O . ILE A 1 248 ? -13.793 10.091 20.193 1.00 96.69 248 ILE A O 1
ATOM 1939 N N . ARG A 1 249 ? -14.726 12.104 19.858 1.00 95.38 249 ARG A N 1
ATOM 1940 C CA . ARG A 1 249 ? -16.097 11.570 19.759 1.00 95.38 249 ARG A CA 1
ATOM 1941 C C . ARG A 1 249 ? -16.256 10.578 18.608 1.00 95.38 249 ARG A C 1
ATOM 1943 O O . ARG A 1 249 ? -16.997 9.610 18.748 1.00 95.38 249 ARG A O 1
ATOM 1950 N N . ARG A 1 250 ? -15.588 10.806 17.472 1.00 93.62 250 ARG A N 1
ATOM 1951 C CA . ARG A 1 250 ? -15.571 9.858 16.348 1.00 93.62 250 ARG A CA 1
ATOM 1952 C C . ARG A 1 250 ? -14.894 8.548 16.748 1.00 93.62 250 ARG A C 1
ATOM 1954 O O . ARG A 1 250 ? -15.499 7.503 16.537 1.00 93.62 250 ARG A O 1
ATOM 1961 N N . CYS A 1 251 ? -13.709 8.600 17.355 1.00 94.94 251 CYS A N 1
ATOM 1962 C CA . CYS A 1 251 ? -12.996 7.407 17.809 1.00 94.94 251 CYS A CA 1
ATOM 1963 C C . CYS A 1 251 ? -13.838 6.583 18.788 1.00 94.94 251 CYS A C 1
ATOM 1965 O O . CYS A 1 251 ? -13.929 5.373 18.630 1.00 94.94 251 CYS A O 1
ATOM 1967 N N . ARG A 1 252 ? -14.522 7.234 19.740 1.00 95.12 252 ARG A N 1
ATOM 1968 C CA . ARG A 1 252 ? -15.419 6.551 20.689 1.00 95.12 252 ARG A CA 1
ATOM 1969 C C . ARG A 1 252 ? -16.578 5.834 19.995 1.00 95.12 252 ARG A C 1
ATOM 1971 O O . ARG A 1 252 ? -16.857 4.689 20.329 1.00 95.12 252 ARG A O 1
ATOM 1978 N N . ARG A 1 253 ? -17.212 6.456 18.989 1.00 93.25 253 ARG A N 1
ATOM 1979 C CA . ARG A 1 253 ? -18.258 5.786 18.188 1.00 93.25 253 ARG A CA 1
ATOM 1980 C C . ARG A 1 253 ? -17.718 4.577 17.429 1.00 93.25 253 ARG A C 1
ATOM 1982 O O . ARG A 1 253 ? -18.361 3.538 17.416 1.00 93.25 253 ARG A O 1
ATOM 1989 N N . VAL A 1 254 ? -16.544 4.713 16.812 1.00 93.19 254 VAL A N 1
ATOM 1990 C CA . VAL A 1 254 ? -15.896 3.619 16.073 1.00 93.19 254 VAL A CA 1
ATOM 1991 C C . VAL A 1 254 ? -15.532 2.471 17.012 1.00 93.19 254 VAL A C 1
ATOM 1993 O O . VAL A 1 254 ? -15.837 1.326 16.702 1.00 93.19 254 VAL A O 1
ATOM 1996 N N . LYS A 1 255 ? -14.945 2.771 18.176 1.00 94.50 255 LYS A N 1
ATOM 1997 C CA . LYS A 1 255 ? -14.653 1.785 19.220 1.00 94.50 255 LYS A CA 1
ATOM 1998 C C . LYS A 1 255 ? -15.916 1.021 19.629 1.00 94.50 255 LYS A C 1
ATOM 2000 O O . LYS A 1 255 ? -15.933 -0.199 19.511 1.00 94.50 255 LYS A O 1
ATOM 2005 N N . ALA A 1 256 ? -16.980 1.733 20.006 1.00 94.06 256 ALA A N 1
ATOM 2006 C CA . ALA A 1 256 ? -18.239 1.113 20.415 1.00 94.06 256 ALA A CA 1
ATOM 2007 C C . ALA A 1 256 ? -18.842 0.226 19.309 1.00 94.06 256 ALA A C 1
ATOM 2009 O O . ALA A 1 256 ? -19.346 -0.859 19.587 1.00 94.06 256 ALA A O 1
ATOM 2010 N N . ALA A 1 257 ? -18.759 0.650 18.044 1.00 93.62 257 ALA A N 1
ATOM 2011 C CA . ALA A 1 257 ? -19.237 -0.139 16.910 1.00 93.62 257 ALA A CA 1
ATOM 2012 C C . ALA A 1 257 ? -18.403 -1.416 16.671 1.00 93.62 257 ALA A C 1
ATOM 2014 O O . ALA A 1 257 ? -18.971 -2.468 16.377 1.00 93.62 257 ALA A O 1
ATOM 2015 N N . ILE A 1 258 ? -17.077 -1.359 16.840 1.00 94.06 258 ILE A N 1
ATOM 2016 C CA . 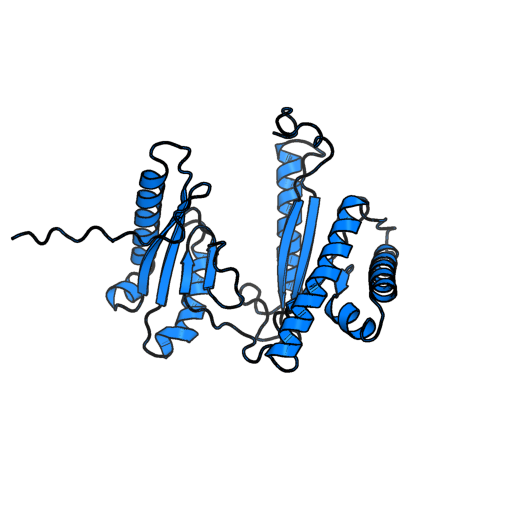ILE A 1 258 ? -16.196 -2.541 16.771 1.00 94.06 258 ILE A CA 1
ATOM 2017 C C . ILE A 1 258 ? -16.527 -3.518 17.907 1.00 94.06 258 ILE A C 1
ATOM 2019 O O . ILE A 1 258 ? -16.718 -4.708 17.656 1.00 94.06 258 ILE A O 1
ATOM 2023 N N . GLU A 1 259 ? -16.640 -3.024 19.140 1.00 95.25 259 GLU A N 1
ATOM 2024 C CA . GLU A 1 259 ? -16.974 -3.841 20.315 1.00 95.25 259 GLU A CA 1
ATOM 2025 C C . GLU A 1 259 ? -18.359 -4.488 20.185 1.00 95.25 259 GLU A C 1
ATOM 2027 O O . GLU A 1 259 ? -18.520 -5.662 20.511 1.00 95.25 259 GLU A O 1
ATOM 2032 N N . ALA A 1 260 ? -19.344 -3.767 19.640 1.00 95.00 260 ALA A N 1
ATOM 2033 C CA . ALA A 1 260 ? -20.674 -4.306 19.371 1.00 95.00 260 ALA A CA 1
ATOM 2034 C C . ALA A 1 260 ? -20.656 -5.395 18.285 1.00 95.00 260 ALA A C 1
ATOM 2036 O O . ALA A 1 260 ? -21.256 -6.459 18.467 1.00 95.00 260 ALA A O 1
ATOM 2037 N N . ARG A 1 261 ? -19.940 -5.165 17.173 1.00 94.19 261 ARG A N 1
ATOM 2038 C CA . ARG A 1 261 ? -19.808 -6.142 16.078 1.00 94.19 261 ARG A CA 1
ATOM 2039 C C . ARG A 1 261 ? -19.178 -7.446 16.564 1.00 94.19 261 ARG A C 1
ATOM 2041 O O . ARG A 1 261 ? -19.652 -8.522 16.211 1.00 94.19 261 ARG A O 1
ATOM 2048 N N . TYR A 1 262 ? -18.139 -7.349 17.390 1.00 95.44 262 TYR A N 1
ATOM 2049 C CA . TYR A 1 262 ? -17.400 -8.492 17.930 1.00 95.44 262 TYR A CA 1
ATOM 2050 C C . TYR A 1 262 ? -17.718 -8.741 19.409 1.00 95.44 262 TYR A C 1
ATOM 2052 O O . TYR A 1 262 ? -16.837 -9.096 20.195 1.00 95.44 262 TYR A O 1
ATOM 2060 N N . SER A 1 263 ? -18.991 -8.588 19.783 1.00 96.38 263 SER A N 1
ATOM 2061 C CA . SER A 1 263 ? -19.466 -8.665 21.172 1.00 96.38 263 SER A CA 1
ATOM 2062 C C . SER A 1 263 ? -19.069 -9.952 21.895 1.00 96.38 263 SER A C 1
ATOM 2064 O O . SER A 1 263 ? -18.746 -9.911 23.079 1.00 96.38 263 SER A O 1
ATOM 2066 N N . GLN A 1 264 ? -19.013 -11.087 21.193 1.00 96.44 264 GLN A N 1
ATOM 2067 C CA . GLN A 1 264 ? -18.558 -12.355 21.773 1.00 96.44 264 GLN A CA 1
ATOM 2068 C C . GLN A 1 264 ? -17.073 -12.336 22.160 1.00 96.44 264 GLN A C 1
ATOM 2070 O O . GLN A 1 264 ? -16.709 -12.848 23.217 1.00 96.44 264 GLN A O 1
ATOM 2075 N N . LEU A 1 265 ? -16.208 -11.753 21.321 1.00 96.94 265 LEU A N 1
ATOM 2076 C CA . LEU A 1 265 ? -14.780 -11.624 21.623 1.00 96.94 265 LEU A CA 1
ATOM 2077 C C . LEU A 1 265 ? -14.566 -10.603 22.741 1.00 96.94 265 LEU A C 1
ATOM 2079 O O . LEU A 1 265 ? -13.829 -10.875 23.688 1.00 96.94 265 LEU A O 1
ATOM 2083 N N . HIS A 1 266 ? -15.256 -9.465 22.661 1.00 96.25 266 HIS A N 1
ATOM 2084 C CA . HIS A 1 266 ? -15.173 -8.404 23.658 1.00 96.25 266 HIS A CA 1
ATOM 2085 C C . HIS A 1 266 ? -15.662 -8.868 25.038 1.00 96.25 266 HIS A C 1
ATOM 2087 O O . HIS A 1 266 ? -14.941 -8.733 26.023 1.00 96.25 266 HIS A O 1
ATOM 2093 N N . GLY A 1 267 ? -16.831 -9.513 25.112 1.00 95.19 267 GLY A N 1
ATOM 2094 C CA . GLY A 1 267 ? -17.401 -10.020 26.366 1.00 95.19 267 GLY A CA 1
ATOM 2095 C C . GLY A 1 267 ? -16.555 -11.101 27.049 1.00 95.19 267 GLY A C 1
ATOM 2096 O O . GLY A 1 267 ? -16.686 -11.314 28.250 1.00 95.19 267 GLY A O 1
ATOM 2097 N N . ARG A 1 268 ? -15.656 -11.759 26.305 1.00 96.12 268 ARG A N 1
ATOM 2098 C CA . ARG A 1 268 ? -14.684 -12.734 26.827 1.00 96.12 268 ARG A CA 1
ATOM 2099 C C . ARG A 1 268 ? -13.317 -12.123 27.157 1.00 96.12 268 ARG A C 1
ATOM 2101 O O . ARG A 1 268 ? -12.412 -12.866 27.525 1.00 96.12 268 ARG A O 1
ATOM 2108 N N . GLY A 1 269 ? -13.136 -10.812 26.981 1.00 95.56 269 GLY A N 1
ATOM 2109 C CA . GLY A 1 269 ? -11.842 -10.143 27.150 1.00 95.56 269 GLY A CA 1
ATOM 2110 C C . GLY A 1 269 ? -10.800 -10.512 26.085 1.00 95.56 269 GLY A C 1
ATOM 2111 O O . GLY A 1 269 ? -9.609 -10.309 26.295 1.00 95.56 269 GLY A O 1
ATOM 2112 N N . LEU A 1 270 ? -11.228 -11.069 24.944 1.00 97.50 270 LEU A N 1
ATOM 2113 C CA . LEU A 1 270 ? -10.355 -11.471 23.832 1.00 97.50 270 LEU A CA 1
ATOM 2114 C C . LEU A 1 270 ? -10.195 -10.374 22.771 1.00 97.50 270 LEU A C 1
ATOM 2116 O O . LEU A 1 270 ? -9.516 -10.585 21.768 1.00 97.50 270 LEU A O 1
ATOM 2120 N N . LEU A 1 271 ? -10.802 -9.207 22.976 1.00 97.19 271 LEU A N 1
ATOM 2121 C CA . LEU A 1 271 ? -10.686 -8.046 22.101 1.00 97.19 271 LEU A CA 1
ATOM 2122 C C . LEU A 1 271 ? -10.556 -6.783 22.949 1.00 97.19 271 LEU A C 1
ATOM 2124 O O . LEU A 1 271 ? -11.468 -6.439 23.701 1.00 97.19 271 LEU A O 1
ATOM 2128 N N . ASN A 1 272 ? -9.424 -6.096 22.787 1.00 96.00 272 ASN A N 1
ATOM 2129 C CA . ASN A 1 272 ? -9.068 -4.905 23.548 1.00 96.00 272 ASN A CA 1
ATOM 2130 C C . ASN A 1 272 ? -8.939 -3.709 22.605 1.00 96.00 272 ASN A C 1
ATOM 2132 O O . ASN A 1 272 ? -7.988 -3.627 21.824 1.00 96.00 272 ASN A O 1
ATOM 2136 N N . CYS A 1 273 ? -9.883 -2.773 22.696 1.00 95.25 273 CYS A N 1
ATOM 2137 C CA . CYS A 1 273 ? -9.882 -1.546 21.907 1.00 95.25 273 CYS A CA 1
ATOM 2138 C C . CYS A 1 273 ? -9.332 -0.361 22.707 1.00 95.25 273 CYS A C 1
ATOM 2140 O O . CYS A 1 273 ? -9.880 0.004 23.746 1.00 95.25 273 CYS A O 1
ATOM 2142 N N . GLN A 1 274 ? -8.307 0.304 22.178 1.00 95.94 274 GLN A N 1
ATOM 2143 C CA . GLN A 1 274 ? -7.796 1.576 22.695 1.00 95.94 274 GLN A CA 1
ATOM 2144 C C . GLN A 1 274 ? -7.957 2.685 21.659 1.00 95.94 274 GLN A C 1
ATOM 2146 O O . GLN A 1 274 ? -8.006 2.424 20.458 1.00 95.94 274 GLN A O 1
ATOM 2151 N N . ILE A 1 275 ? -8.042 3.929 22.124 1.00 96.50 275 ILE A N 1
ATOM 2152 C CA . ILE A 1 275 ? -8.157 5.106 21.263 1.00 96.50 275 ILE A CA 1
ATOM 2153 C C . ILE A 1 275 ? -6.849 5.886 21.308 1.00 96.50 275 ILE A C 1
ATOM 2155 O O . ILE A 1 275 ? -6.338 6.169 22.389 1.00 96.50 275 ILE A O 1
ATOM 2159 N N . ALA A 1 276 ? -6.365 6.304 20.141 1.00 95.56 276 ALA A N 1
ATOM 2160 C CA . ALA A 1 276 ? -5.314 7.305 20.026 1.00 95.56 276 ALA A CA 1
ATOM 2161 C C . ALA A 1 276 ? -5.658 8.359 18.969 1.00 95.56 276 ALA A C 1
ATOM 2163 O O . ALA A 1 276 ? -6.429 8.107 18.040 1.00 95.56 276 ALA A O 1
ATOM 2164 N N . ILE A 1 277 ? -5.083 9.553 19.099 1.00 95.81 277 ILE A N 1
ATOM 2165 C CA . ILE A 1 277 ? -5.217 10.622 18.104 1.00 95.81 277 ILE A CA 1
ATOM 2166 C C . ILE A 1 277 ? -3.867 11.263 17.783 1.00 95.81 277 ILE A C 1
ATOM 2168 O O . ILE A 1 277 ? -2.963 11.294 18.618 1.00 95.81 277 ILE A O 1
ATOM 2172 N N . SER A 1 278 ? -3.771 11.823 16.580 1.00 95.50 278 SER A N 1
ATOM 2173 C CA . SER A 1 278 ? -2.619 12.608 16.128 1.00 95.50 278 SER A CA 1
ATOM 2174 C C . SER A 1 278 ? -3.063 13.948 15.547 1.00 95.50 278 SER A C 1
ATOM 2176 O O . SER A 1 278 ? -4.092 14.060 14.879 1.00 95.50 278 SER A O 1
ATOM 2178 N N . ASP A 1 279 ? -2.261 14.983 15.745 1.00 95.12 279 ASP A N 1
ATOM 2179 C CA . ASP A 1 279 ? -2.454 16.264 15.077 1.00 95.12 279 ASP A CA 1
ATOM 2180 C C . ASP A 1 279 ? -1.762 16.267 13.708 1.00 95.12 279 ASP A C 1
ATOM 2182 O O . ASP A 1 279 ? -0.580 15.952 13.592 1.00 95.12 279 ASP A O 1
ATOM 2186 N N . LYS A 1 280 ? -2.473 16.683 12.656 1.00 92.19 280 LYS A N 1
ATOM 2187 C CA . LYS A 1 280 ? -1.893 16.870 11.316 1.00 92.19 280 LYS A CA 1
ATOM 2188 C C . LYS A 1 280 ? -0.857 17.996 11.272 1.00 92.19 280 LYS A C 1
ATOM 2190 O O . LYS A 1 280 ? -0.053 18.013 10.344 1.00 92.19 280 LYS A O 1
ATOM 2195 N N . VAL A 1 281 ? -0.922 18.958 12.196 1.00 91.25 281 VAL A N 1
ATOM 2196 C CA . VAL A 1 281 ? -0.126 20.198 12.149 1.00 91.25 281 VAL A CA 1
ATOM 2197 C C . VAL A 1 281 ? 0.757 20.374 13.382 1.00 91.25 281 VAL A C 1
ATOM 2199 O O . VAL A 1 281 ? 1.938 20.669 13.235 1.00 91.25 281 VAL A O 1
ATOM 2202 N N . GLY A 1 282 ? 0.194 20.232 14.582 1.00 90.62 282 GLY A N 1
ATOM 2203 C CA . GLY A 1 282 ? 0.918 20.354 15.850 1.00 90.62 282 GLY A CA 1
ATOM 2204 C C . GLY A 1 282 ? 1.770 19.127 16.162 1.00 90.62 282 GLY A C 1
ATOM 2205 O O . GLY A 1 282 ? 2.078 18.349 15.264 1.00 90.62 282 GLY A O 1
ATOM 2206 N N . SER A 1 283 ? 2.150 18.940 17.427 1.00 91.50 283 SER A N 1
ATOM 2207 C CA . SER A 1 283 ? 3.069 17.884 17.888 1.00 91.50 283 SER A CA 1
ATOM 2208 C C . SER A 1 283 ? 2.398 16.692 18.582 1.00 91.50 283 SER A C 1
ATOM 2210 O O . SER A 1 283 ? 3.100 15.751 18.936 1.00 91.50 283 SER A O 1
ATOM 2212 N N . GLU A 1 284 ? 1.071 16.692 18.773 1.00 93.75 284 GLU A N 1
ATOM 2213 C CA . GLU A 1 284 ? 0.352 15.544 19.355 1.00 93.75 284 GLU A CA 1
ATOM 2214 C C . GLU A 1 284 ? 0.457 14.345 18.397 1.00 93.75 284 GLU A C 1
ATOM 2216 O O . GLU A 1 284 ? 0.094 14.451 17.220 1.00 93.75 284 GLU A O 1
ATOM 2221 N N . ARG A 1 285 ? 1.022 13.226 18.860 1.00 93.44 285 ARG A N 1
ATOM 2222 C CA . ARG A 1 285 ? 1.324 12.045 18.036 1.00 93.44 285 ARG A CA 1
ATOM 2223 C C . ARG A 1 285 ? 0.940 10.787 18.795 1.00 93.44 285 ARG A C 1
ATOM 2225 O O . ARG A 1 285 ? 1.516 10.519 19.846 1.00 93.44 285 ARG A O 1
ATOM 2232 N N . CYS A 1 286 ? -0.003 10.025 18.244 1.00 92.94 286 CYS A N 1
ATOM 2233 C CA . CYS A 1 286 ? -0.494 8.767 18.800 1.00 92.94 286 CYS A CA 1
ATOM 2234 C C . CYS A 1 286 ? -0.806 8.878 20.307 1.00 92.94 286 CYS A C 1
ATOM 2236 O O . CYS A 1 286 ? -0.478 7.997 21.101 1.00 92.94 286 CYS A O 1
ATOM 2238 N N . THR A 1 287 ? -1.412 9.992 20.720 1.00 94.94 287 THR A N 1
ATOM 2239 C CA . THR A 1 287 ? -1.723 10.239 22.127 1.00 94.94 287 THR A CA 1
ATOM 2240 C C . THR A 1 287 ? -2.946 9.433 22.513 1.00 94.94 287 THR A C 1
ATOM 2242 O O . THR A 1 287 ? -4.013 9.596 21.916 1.00 94.94 287 THR A O 1
ATOM 2245 N N . PHE A 1 288 ? -2.776 8.555 23.502 1.00 95.75 288 PHE A N 1
ATOM 2246 C CA . PHE A 1 288 ? -3.864 7.746 24.027 1.00 95.75 288 PHE A CA 1
ATOM 2247 C C . PHE A 1 288 ? -4.928 8.622 24.673 1.00 95.75 288 PHE A C 1
ATOM 2249 O O . PHE A 1 288 ? -4.630 9.577 25.390 1.00 95.75 288 PHE A O 1
ATOM 2256 N N . ILE A 1 289 ? -6.178 8.274 24.399 1.00 96.19 289 ILE A N 1
ATOM 2257 C CA . ILE A 1 289 ? -7.338 8.902 25.008 1.00 96.19 289 ILE A CA 1
ATOM 2258 C C . ILE A 1 289 ? -7.923 7.904 25.985 1.00 96.19 289 ILE A C 1
ATOM 2260 O O . ILE A 1 289 ? -8.282 6.792 25.595 1.00 96.19 289 ILE A O 1
ATOM 2264 N N . GLU A 1 290 ? -8.011 8.319 27.243 1.00 89.56 290 GLU A N 1
ATOM 2265 C CA . GLU A 1 290 ? -8.686 7.546 28.272 1.00 89.56 290 GLU A CA 1
ATOM 2266 C C . GLU A 1 290 ? -10.140 7.302 27.856 1.00 89.56 290 GLU A C 1
ATOM 2268 O O . GLU A 1 290 ? -10.854 8.204 27.384 1.00 89.56 290 GLU A O 1
ATOM 2273 N N . ASP A 1 291 ? -10.577 6.056 28.019 1.00 75.75 291 ASP A N 1
ATOM 2274 C CA . ASP A 1 291 ? -12.001 5.786 28.092 1.00 75.75 291 ASP A CA 1
ATOM 2275 C C . ASP A 1 291 ? -12.519 6.554 29.299 1.00 75.75 291 ASP A C 1
ATOM 2277 O O . ASP A 1 291 ? -11.902 6.491 30.361 1.00 75.75 291 ASP A O 1
ATOM 2281 N N . GLU A 1 292 ? -13.602 7.315 29.137 1.00 63.25 292 GLU A N 1
ATOM 2282 C CA . GLU A 1 292 ? -14.244 7.950 30.286 1.00 63.25 292 GLU A CA 1
ATOM 2283 C C . GLU A 1 292 ? -14.512 6.849 31.310 1.00 63.25 292 GLU A C 1
ATOM 2285 O O . GLU A 1 292 ? -15.309 5.938 31.064 1.00 63.25 292 GLU A O 1
ATOM 2290 N N . ALA A 1 293 ? -13.761 6.885 32.414 1.00 45.34 293 ALA A N 1
ATOM 2291 C CA . ALA A 1 293 ? -13.990 6.001 33.531 1.00 45.34 293 ALA A CA 1
ATOM 2292 C C . ALA A 1 293 ? -15.463 6.164 33.893 1.00 45.34 293 ALA A C 1
ATOM 2294 O O . ALA A 1 293 ? -15.943 7.291 34.040 1.00 45.34 293 ALA A O 1
ATOM 2295 N N . LYS A 1 294 ? -16.185 5.043 34.005 1.00 44.56 294 LYS A N 1
ATOM 2296 C CA . LYS A 1 294 ? -17.457 5.040 34.726 1.00 44.56 294 LYS A CA 1
ATOM 2297 C C . LYS A 1 294 ? -17.199 5.815 36.008 1.00 44.56 294 LYS A C 1
ATOM 2299 O O . LYS A 1 294 ? -16.301 5.420 36.751 1.00 44.56 294 LYS A O 1
ATOM 2304 N N . GLU A 1 295 ? -17.935 6.902 36.226 1.00 36.84 295 GLU A N 1
ATOM 2305 C CA . GLU A 1 295 ? -18.031 7.503 37.548 1.00 36.84 295 GLU A CA 1
ATOM 2306 C C . GLU A 1 295 ? -18.306 6.343 38.502 1.00 36.84 295 GLU A C 1
ATOM 2308 O O . GLU A 1 295 ? -19.367 5.714 38.466 1.00 36.84 295 GLU A O 1
ATOM 2313 N N . THR A 1 296 ? -17.296 5.967 39.283 1.00 39.19 296 THR A N 1
ATOM 2314 C CA . THR A 1 296 ? -17.485 5.119 40.444 1.00 39.19 296 THR A CA 1
ATOM 2315 C C . THR A 1 296 ? -18.273 5.983 41.408 1.00 39.19 296 THR A C 1
ATOM 2317 O O . THR A 1 296 ? -17.693 6.730 42.192 1.00 39.19 296 THR A O 1
ATOM 2320 N N . GLY A 1 297 ? -19.597 5.963 41.242 1.00 40.03 297 GLY A N 1
ATOM 2321 C CA . GLY A 1 297 ? -20.533 6.542 42.184 1.00 40.03 297 GLY A CA 1
ATOM 2322 C C . GLY A 1 297 ? -20.257 5.914 43.541 1.00 40.03 297 GLY A C 1
ATOM 2323 O O . GLY A 1 297 ? -20.433 4.706 43.712 1.00 40.03 297 GLY A O 1
ATOM 2324 N N . HIS A 1 298 ? -19.738 6.733 44.448 1.00 34.19 298 HIS A N 1
ATOM 2325 C CA . HIS A 1 298 ? -19.811 6.492 45.878 1.00 34.19 298 HIS A CA 1
ATOM 2326 C C . HIS A 1 298 ? -21.163 6.979 46.390 1.00 34.19 298 HIS A C 1
ATOM 2328 O O . HIS A 1 298 ? -21.623 8.037 45.901 1.00 34.19 298 HIS A O 1
#

pLDDT: mean 90.67, std 11.68, range [34.19, 98.81]

Radius of gyration: 22.37 Å; chains: 1; bounding box: 50×49×77 Å